Protein AF-A0A4S2H929-F1 (afdb_monomer_lite)

Sequence (188 aa):
MQILTTMAILAFAAACSQAEDNSPPAQADTAEAQAEADYVWTISVDPSGFYLPSTTLSANGWTVDMLVLPREFEFEAWRAGDSDYENIALWIEAYPNDAEPQINAMGQEYYPDSIRVRPDRLIMEDGRFEFYAAESPMGSVLVSGQIQAEHLQGDSMEPQADEPALIGGAEIGGERLRNVSFMHWLGH

Structure (mmCIF, N/CA/C/O backbone):
data_AF-A0A4S2H929-F1
#
_entry.id   AF-A0A4S2H929-F1
#
loop_
_atom_site.group_PDB
_atom_site.id
_atom_site.type_symbol
_atom_site.label_atom_id
_atom_site.label_alt_id
_atom_site.label_comp_id
_atom_site.label_asym_id
_atom_site.label_entity_id
_atom_site.label_seq_id
_atom_site.pdbx_PDB_ins_code
_atom_site.Cartn_x
_atom_site.Cartn_y
_atom_site.Cartn_z
_atom_site.occupancy
_atom_site.B_iso_or_equiv
_atom_site.auth_seq_id
_atom_site.auth_comp_id
_atom_site.auth_asym_id
_atom_site.auth_atom_id
_atom_site.pdbx_PDB_model_num
ATOM 1 N N . MET A 1 1 ? -50.661 -42.315 32.996 1.00 43.12 1 MET A N 1
ATOM 2 C CA . MET A 1 1 ? -50.158 -43.540 32.332 1.00 43.12 1 MET A CA 1
ATOM 3 C C . MET A 1 1 ? -48.742 -43.225 31.868 1.00 43.12 1 MET A C 1
ATOM 5 O O . MET A 1 1 ? -48.613 -42.360 31.020 1.00 43.12 1 MET A O 1
ATOM 9 N N . GLN A 1 2 ? -47.689 -43.567 32.630 1.00 48.00 2 GLN A N 1
ATOM 10 C CA . GLN A 1 2 ? -46.942 -44.851 32.585 1.00 48.00 2 GLN A CA 1
ATOM 11 C C . GLN A 1 2 ? -46.536 -45.188 31.134 1.00 48.00 2 GLN A C 1
ATOM 13 O O . GLN A 1 2 ? -47.409 -45.246 30.281 1.00 4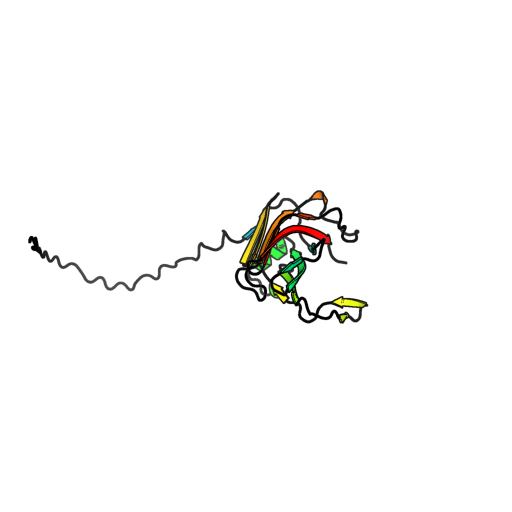8.00 2 GLN A O 1
ATOM 18 N N . ILE A 1 3 ? -45.260 -45.397 30.785 1.00 47.62 3 ILE A N 1
ATOM 19 C CA . ILE A 1 3 ? -44.336 -46.400 31.347 1.00 47.62 3 ILE A CA 1
ATOM 20 C C . ILE A 1 3 ? -42.859 -45.942 31.210 1.00 47.62 3 ILE A C 1
ATOM 22 O O . ILE A 1 3 ? -42.444 -45.482 30.150 1.00 47.62 3 ILE A O 1
ATOM 26 N N . LEU A 1 4 ? -42.080 -46.109 32.292 1.00 51.06 4 LEU A N 1
ATOM 27 C CA . LEU A 1 4 ? -40.608 -46.126 32.320 1.00 51.06 4 LEU A CA 1
ATOM 28 C C . LEU A 1 4 ? -40.074 -47.385 31.616 1.00 51.06 4 LEU A C 1
ATOM 30 O O . LEU A 1 4 ? -40.610 -48.470 31.833 1.00 51.06 4 LEU A O 1
ATOM 34 N N . THR A 1 5 ? -38.934 -47.313 30.927 1.00 60.72 5 THR A N 1
ATOM 35 C CA . THR A 1 5 ? -38.079 -48.502 30.744 1.00 60.72 5 THR A CA 1
ATOM 36 C C . THR A 1 5 ? -36.605 -48.125 30.854 1.00 60.72 5 THR A C 1
ATOM 38 O O . THR A 1 5 ? -36.003 -47.567 29.944 1.00 60.72 5 THR A O 1
ATOM 41 N N . THR A 1 6 ? -36.057 -48.431 32.027 1.00 52.78 6 THR A N 1
ATOM 42 C CA . THR A 1 6 ? -34.634 -48.490 32.364 1.00 52.78 6 THR A CA 1
ATOM 43 C C . THR A 1 6 ? -34.109 -49.875 31.982 1.00 52.78 6 THR A C 1
ATOM 45 O O . THR A 1 6 ? -34.740 -50.866 32.346 1.00 52.78 6 THR A O 1
ATOM 48 N N . MET A 1 7 ? -32.945 -49.977 31.335 1.00 62.28 7 MET A N 1
ATOM 49 C CA . MET A 1 7 ? -32.182 -51.230 31.310 1.00 62.28 7 MET A CA 1
ATOM 50 C C . MET A 1 7 ? -30.675 -50.938 31.344 1.00 62.28 7 MET A C 1
ATOM 52 O O . MET A 1 7 ? -30.082 -50.481 30.374 1.00 62.28 7 MET A O 1
ATOM 56 N N . ALA A 1 8 ? -30.093 -51.170 32.522 1.00 55.53 8 ALA A N 1
ATOM 57 C CA . ALA A 1 8 ? -28.676 -51.459 32.743 1.00 55.53 8 ALA A CA 1
ATOM 58 C C . ALA A 1 8 ? -28.431 -52.953 32.373 1.00 55.53 8 ALA A C 1
ATOM 60 O O . ALA A 1 8 ? -29.401 -53.670 32.147 1.00 55.53 8 ALA A O 1
ATOM 61 N N . ILE A 1 9 ? -27.253 -53.575 32.267 1.00 54.12 9 ILE A N 1
ATOM 62 C CA . ILE A 1 9 ? -25.955 -53.552 32.965 1.00 54.12 9 ILE A CA 1
ATOM 63 C C . ILE A 1 9 ? -25.000 -54.403 32.071 1.00 54.12 9 ILE A C 1
ATOM 65 O O . ILE A 1 9 ? -25.495 -55.299 31.392 1.00 54.12 9 ILE A O 1
ATOM 69 N N . LEU A 1 10 ? -23.674 -54.192 32.098 1.00 55.25 10 LEU A N 1
ATOM 70 C CA . LEU A 1 10 ? -22.621 -55.188 32.447 1.00 55.25 10 LEU A CA 1
ATOM 71 C C . LEU A 1 10 ? -21.239 -54.820 31.890 1.00 55.25 10 LEU A C 1
ATOM 73 O O . LEU A 1 10 ? -21.001 -54.780 30.688 1.00 55.25 10 LEU A O 1
ATOM 77 N N . ALA A 1 11 ? -20.324 -54.621 32.837 1.00 51.03 11 ALA A N 1
ATOM 78 C CA . ALA A 1 11 ? -18.889 -54.521 32.658 1.00 51.03 11 ALA A CA 1
ATOM 79 C C . ALA A 1 11 ? -18.257 -55.902 32.425 1.00 51.03 11 ALA A C 1
ATOM 81 O O . ALA A 1 11 ? -18.652 -56.882 33.058 1.00 51.03 11 ALA A O 1
ATOM 82 N N . PHE A 1 12 ? -17.201 -55.941 31.612 1.00 54.12 12 PHE A N 1
ATOM 83 C CA . PHE A 1 12 ? -16.158 -56.960 31.701 1.00 54.12 12 PHE A CA 1
ATOM 84 C C . PHE A 1 12 ? -14.803 -56.264 31.813 1.00 54.12 12 PHE A C 1
ATOM 86 O O . PHE A 1 12 ? -14.370 -55.558 30.905 1.00 54.12 12 PHE A O 1
ATOM 93 N N . ALA A 1 13 ? -14.163 -56.458 32.964 1.00 50.34 13 ALA A N 1
ATOM 94 C CA . ALA A 1 13 ? -12.763 -56.156 33.189 1.00 50.34 13 ALA A CA 1
ATOM 95 C C . ALA A 1 13 ? -11.915 -57.301 32.621 1.00 50.34 13 ALA A C 1
ATOM 97 O O . ALA A 1 13 ? -12.117 -58.459 32.986 1.00 50.34 13 ALA A O 1
ATOM 98 N N . ALA A 1 14 ? -10.949 -56.972 31.768 1.00 61.12 14 ALA A N 1
ATOM 99 C CA . ALA A 1 14 ? -9.830 -57.844 31.444 1.00 61.12 14 ALA A CA 1
ATOM 100 C C . ALA A 1 14 ? -8.548 -57.019 31.577 1.00 61.12 14 ALA A C 1
ATOM 102 O O . ALA A 1 14 ? -8.256 -56.145 30.765 1.00 61.12 14 ALA A O 1
ATOM 103 N N . ALA A 1 15 ? -7.834 -57.274 32.671 1.00 45.69 15 ALA A N 1
ATOM 104 C CA . ALA A 1 15 ? -6.511 -56.750 32.940 1.00 45.69 15 ALA A CA 1
ATOM 105 C C . ALA A 1 15 ? -5.476 -57.545 32.133 1.00 45.69 15 ALA A C 1
ATOM 107 O O . ALA A 1 15 ? -5.348 -58.755 32.315 1.00 45.69 15 ALA A O 1
ATOM 108 N N . CYS A 1 16 ? -4.698 -56.852 31.306 1.00 53.12 16 CYS A N 1
ATOM 109 C CA . CYS A 1 16 ? -3.387 -57.312 30.870 1.00 53.12 16 CYS A CA 1
ATOM 110 C C . CYS A 1 16 ? -2.378 -56.209 31.189 1.00 53.12 16 CYS A C 1
ATOM 112 O O . CYS A 1 16 ? -2.355 -55.166 30.544 1.00 53.12 16 CYS A O 1
ATOM 114 N N . SER A 1 17 ? -1.567 -56.455 32.218 1.00 48.25 17 SER A N 1
ATOM 115 C CA . SER A 1 17 ? -0.342 -55.711 32.491 1.00 48.25 17 SER A CA 1
ATOM 116 C C . SER A 1 17 ? 0.616 -55.841 31.312 1.00 48.25 17 SER A C 1
ATOM 118 O O . SER A 1 17 ? 0.945 -56.965 30.924 1.00 48.25 17 SER A O 1
ATOM 120 N N . GLN A 1 18 ? 1.136 -54.725 30.803 1.00 50.28 18 GLN A N 1
ATOM 121 C CA . GLN A 1 18 ? 2.390 -54.746 30.060 1.00 50.28 18 GLN A CA 1
ATOM 122 C C . GLN A 1 18 ? 3.129 -53.406 30.176 1.00 50.28 18 GLN A C 1
ATOM 124 O O . GLN A 1 18 ? 2.615 -52.377 29.762 1.00 50.28 18 GLN A O 1
ATOM 129 N N . ALA A 1 19 ? 4.309 -53.509 30.795 1.00 46.16 19 ALA A N 1
ATOM 130 C CA . ALA A 1 19 ? 5.499 -52.660 30.741 1.00 46.16 19 ALA A CA 1
ATOM 131 C C . ALA A 1 19 ? 5.336 -51.127 30.764 1.00 46.16 19 ALA A C 1
ATOM 133 O O . ALA A 1 19 ? 4.943 -50.493 29.791 1.00 46.16 19 ALA A O 1
ATOM 134 N N . GLU A 1 20 ? 5.790 -50.543 31.874 1.00 47.62 20 GLU A N 1
ATOM 135 C CA . GLU A 1 20 ? 6.251 -49.160 31.959 1.00 47.62 20 GLU A CA 1
ATOM 136 C C . GLU A 1 20 ? 7.447 -48.961 31.014 1.00 47.62 20 GLU A C 1
ATOM 138 O O . GLU A 1 20 ? 8.558 -49.404 31.306 1.00 47.62 20 GLU A O 1
ATOM 143 N N . ASP A 1 21 ? 7.221 -48.285 29.890 1.00 41.91 21 ASP A N 1
ATOM 144 C CA . ASP A 1 21 ? 8.280 -47.664 29.099 1.00 41.91 21 ASP A CA 1
ATOM 145 C C . ASP A 1 21 ? 8.262 -46.162 29.412 1.00 41.91 21 ASP A C 1
ATOM 147 O O . ASP A 1 21 ? 7.516 -45.376 28.828 1.00 41.91 21 ASP A O 1
ATOM 151 N N . ASN A 1 22 ? 9.024 -45.776 30.439 1.00 51.97 22 ASN A N 1
ATOM 152 C CA . ASN A 1 22 ? 9.314 -44.380 30.771 1.00 51.97 22 ASN A CA 1
ATOM 153 C C . ASN A 1 22 ? 10.349 -43.844 29.772 1.00 51.97 22 ASN A C 1
ATOM 155 O O . ASN A 1 22 ? 11.506 -43.592 30.111 1.00 51.97 22 ASN A O 1
ATOM 159 N N . SER A 1 23 ? 9.919 -43.677 28.527 1.00 51.41 23 SER A N 1
ATOM 160 C CA . SER A 1 23 ? 10.601 -42.821 27.568 1.00 51.41 23 SER A CA 1
ATOM 161 C C . SER A 1 23 ? 9.982 -41.420 27.680 1.00 51.41 23 SER A C 1
ATOM 163 O O . SER A 1 23 ? 8.754 -41.305 27.623 1.00 51.41 23 SER A O 1
ATOM 165 N N . PRO A 1 24 ? 10.773 -40.346 27.890 1.00 54.50 24 PRO A N 1
ATOM 166 C CA . PRO A 1 24 ? 10.235 -38.990 27.856 1.00 54.50 24 PRO A CA 1
ATOM 167 C C . PRO A 1 24 ? 9.516 -38.780 26.520 1.00 54.50 24 PRO A C 1
ATOM 169 O O . PRO A 1 24 ? 9.991 -39.312 25.510 1.00 54.50 24 PRO A O 1
ATOM 172 N N . PRO A 1 25 ? 8.385 -38.048 26.481 1.00 51.78 25 PRO A N 1
ATOM 173 C CA . PRO A 1 25 ? 7.733 -37.764 25.217 1.00 51.78 25 PRO A CA 1
ATOM 174 C C . PRO A 1 25 ? 8.771 -37.092 24.326 1.00 51.78 25 PRO A C 1
ATOM 176 O O . PRO A 1 25 ? 9.289 -36.026 24.661 1.00 51.78 25 PRO A O 1
ATOM 179 N N . ALA A 1 26 ? 9.115 -37.760 23.224 1.00 51.09 26 ALA A N 1
ATOM 180 C CA . ALA A 1 26 ? 9.825 -37.123 22.140 1.00 51.09 26 ALA A CA 1
ATOM 181 C C . ALA A 1 26 ? 9.011 -35.874 21.806 1.00 51.09 26 ALA A C 1
ATOM 183 O O . ALA A 1 26 ? 7.839 -35.982 21.437 1.00 51.09 26 ALA A O 1
ATOM 184 N N . GLN A 1 27 ? 9.610 -34.703 22.032 1.00 49.50 27 GLN A N 1
ATOM 185 C CA . GLN A 1 27 ? 9.148 -33.463 21.439 1.00 49.50 27 GLN A CA 1
ATOM 186 C C . GLN A 1 27 ? 8.976 -33.780 19.961 1.00 49.50 27 GLN A C 1
ATOM 188 O O . GLN A 1 27 ? 9.950 -34.019 19.249 1.00 49.50 27 GLN A O 1
ATOM 193 N N . ALA A 1 28 ? 7.722 -33.890 19.530 1.00 47.44 28 ALA A N 1
ATOM 194 C CA . ALA A 1 28 ? 7.419 -33.755 18.132 1.00 47.44 28 ALA A CA 1
ATOM 195 C C . ALA A 1 28 ? 7.875 -32.337 17.805 1.00 47.44 28 ALA A C 1
ATOM 197 O O . ALA A 1 28 ? 7.198 -31.372 18.167 1.00 47.44 28 ALA A O 1
ATOM 198 N N . ASP A 1 29 ? 9.061 -32.235 17.202 1.00 48.31 29 ASP A N 1
ATOM 199 C CA . ASP A 1 29 ? 9.399 -31.155 16.292 1.00 48.31 29 ASP A CA 1
ATOM 200 C C . ASP A 1 29 ? 8.261 -31.120 15.281 1.00 48.31 29 ASP A C 1
ATOM 202 O O . ASP A 1 29 ? 8.254 -31.787 14.245 1.00 48.31 29 ASP A O 1
ATOM 206 N N . THR A 1 30 ? 7.228 -30.378 15.655 1.00 45.53 30 THR A N 1
ATOM 207 C CA . THR A 1 30 ? 6.249 -29.872 14.723 1.00 45.53 30 THR A CA 1
ATOM 208 C C . THR A 1 30 ? 7.010 -28.747 14.058 1.00 45.53 30 THR A C 1
ATOM 210 O O . THR A 1 30 ? 6.911 -27.595 14.461 1.00 45.53 30 THR A O 1
ATOM 213 N N . ALA A 1 31 ? 7.891 -29.122 13.127 1.00 46.16 31 ALA A N 1
ATOM 214 C CA . ALA A 1 31 ? 8.414 -28.191 12.158 1.00 46.16 31 ALA A CA 1
ATOM 215 C C . ALA A 1 31 ? 7.186 -27.478 11.594 1.00 46.16 31 ALA A C 1
ATOM 217 O O . ALA A 1 31 ? 6.278 -28.131 11.070 1.00 46.16 31 ALA A O 1
ATOM 218 N N . GLU A 1 32 ? 7.127 -26.170 11.823 1.00 46.41 32 GLU A N 1
ATOM 219 C CA . GLU A 1 32 ? 6.121 -25.247 11.324 1.00 46.41 32 GLU A CA 1
ATOM 220 C C . GLU A 1 32 ? 6.135 -25.291 9.792 1.00 46.41 32 GLU A C 1
ATOM 222 O O . GLU A 1 32 ? 6.680 -24.433 9.112 1.00 46.41 32 GLU A O 1
ATOM 227 N N . ALA A 1 33 ? 5.530 -26.325 9.218 1.00 45.50 33 ALA A N 1
ATOM 228 C CA . ALA A 1 33 ? 5.253 -26.435 7.795 1.00 45.50 33 ALA A CA 1
ATOM 229 C C . ALA A 1 33 ? 3.944 -25.695 7.475 1.00 45.50 33 ALA A C 1
ATOM 231 O O . ALA A 1 33 ? 3.046 -26.246 6.841 1.00 45.50 33 ALA A O 1
ATOM 232 N N . GLN A 1 34 ? 3.811 -24.463 7.975 1.00 46.34 34 GLN A N 1
ATOM 233 C CA . GLN A 1 34 ? 2.605 -23.647 7.819 1.00 46.34 34 GLN A CA 1
ATOM 234 C C . GLN A 1 34 ? 2.891 -22.230 7.298 1.00 46.34 34 GLN A C 1
ATOM 236 O O . GLN A 1 34 ? 2.054 -21.358 7.463 1.00 46.34 34 GLN A O 1
ATOM 241 N N . ALA A 1 35 ? 4.037 -22.009 6.644 1.00 48.59 35 ALA A N 1
ATOM 242 C CA . ALA A 1 35 ? 4.441 -20.687 6.146 1.00 48.59 35 ALA A CA 1
ATOM 243 C C . ALA A 1 35 ? 4.431 -20.535 4.606 1.00 48.59 35 ALA A C 1
ATOM 245 O O . ALA A 1 35 ? 4.552 -19.423 4.101 1.00 48.59 35 ALA A O 1
ATOM 246 N N . GLU A 1 36 ? 4.272 -21.615 3.828 1.00 49.25 36 GLU A N 1
ATOM 247 C CA . GLU A 1 36 ? 4.332 -21.539 2.351 1.00 49.25 36 GLU A CA 1
ATOM 248 C C . GLU A 1 36 ? 3.013 -21.096 1.683 1.00 49.25 36 GLU A C 1
ATOM 250 O O . GLU A 1 36 ? 3.006 -20.794 0.493 1.00 49.25 36 GLU A O 1
ATOM 255 N N . ALA A 1 37 ? 1.894 -21.025 2.416 1.00 57.00 37 ALA A N 1
ATOM 256 C CA . ALA A 1 37 ? 0.584 -20.665 1.850 1.00 57.00 37 ALA A CA 1
ATOM 257 C C . ALA A 1 37 ? 0.230 -19.166 1.955 1.00 57.00 37 ALA A C 1
ATOM 259 O O . ALA A 1 37 ? -0.774 -18.737 1.377 1.00 57.00 37 ALA A O 1
ATOM 260 N N . ASP A 1 38 ? 1.050 -18.375 2.653 1.00 83.31 38 ASP A N 1
ATOM 261 C CA . ASP A 1 38 ? 0.750 -16.969 2.948 1.00 83.31 38 ASP A CA 1
ATOM 262 C C . ASP A 1 38 ? 1.475 -15.989 2.017 1.00 83.31 38 ASP A C 1
ATOM 264 O O . ASP A 1 38 ? 1.051 -14.847 1.873 1.00 83.31 38 ASP A O 1
ATOM 268 N N . TYR A 1 39 ? 2.517 -16.429 1.308 1.00 92.00 39 TYR A N 1
ATOM 269 C CA . TYR A 1 39 ? 3.342 -15.552 0.475 1.00 92.00 39 TYR A CA 1
ATOM 270 C C . TYR A 1 39 ? 3.638 -16.168 -0.891 1.00 92.00 39 TYR A C 1
ATOM 272 O O . TYR A 1 39 ? 4.451 -17.085 -1.004 1.00 92.00 39 TYR A O 1
ATOM 280 N N . VAL A 1 40 ? 3.017 -15.623 -1.938 1.00 94.19 40 VAL A N 1
ATOM 281 C CA . VAL A 1 40 ? 3.183 -16.051 -3.334 1.00 94.19 40 VAL A CA 1
ATOM 282 C C . VAL A 1 40 ? 3.732 -14.895 -4.168 1.00 94.19 40 VAL A C 1
ATOM 284 O O . VAL A 1 40 ? 3.112 -13.835 -4.237 1.00 94.19 40 VAL A O 1
ATOM 287 N N . TRP A 1 41 ? 4.865 -15.126 -4.835 1.00 94.56 41 TRP A N 1
ATOM 288 C CA . TRP A 1 41 ? 5.455 -14.222 -5.825 1.00 94.56 41 TRP A CA 1
ATOM 289 C C . TRP A 1 41 ? 5.788 -15.016 -7.092 1.00 94.56 41 TRP A C 1
ATOM 291 O O . TRP A 1 41 ? 6.814 -15.684 -7.170 1.00 94.56 41 TRP A O 1
ATOM 301 N N . THR A 1 42 ? 4.892 -15.001 -8.077 1.00 95.69 42 THR A N 1
ATOM 302 C CA . THR A 1 42 ? 5.098 -15.655 -9.384 1.00 95.69 42 THR A CA 1
ATOM 303 C C . THR A 1 42 ? 4.647 -14.780 -10.554 1.00 95.69 42 THR A C 1
ATOM 305 O O . THR A 1 42 ? 4.426 -15.287 -11.653 1.00 95.69 42 THR A O 1
ATOM 308 N N . ILE A 1 43 ? 4.438 -13.485 -10.314 1.00 95.94 43 ILE A N 1
ATOM 309 C CA . ILE A 1 43 ? 4.103 -12.507 -11.350 1.00 95.94 43 ILE A CA 1
ATOM 310 C C . ILE A 1 43 ? 5.261 -12.366 -12.349 1.00 95.94 43 ILE A C 1
ATOM 312 O O . ILE A 1 43 ? 6.431 -12.405 -11.974 1.00 95.94 43 ILE A O 1
ATOM 316 N N . SER A 1 44 ? 4.937 -12.226 -13.634 1.00 95.44 44 SER A N 1
ATOM 317 C CA . SER A 1 44 ? 5.922 -12.196 -14.727 1.00 95.44 44 SER A CA 1
ATOM 318 C C . SER A 1 44 ? 6.561 -10.825 -14.982 1.00 95.44 44 SER A C 1
ATOM 320 O O . SER A 1 44 ? 7.550 -10.730 -15.713 1.00 95.44 44 SER A O 1
ATOM 322 N N . VAL A 1 45 ? 6.003 -9.769 -14.392 1.00 93.75 45 VAL A N 1
ATOM 323 C CA . VAL A 1 45 ? 6.466 -8.379 -14.497 1.00 93.75 45 VAL A CA 1
ATOM 324 C C . VAL A 1 45 ? 6.921 -7.867 -13.135 1.00 93.75 45 VAL 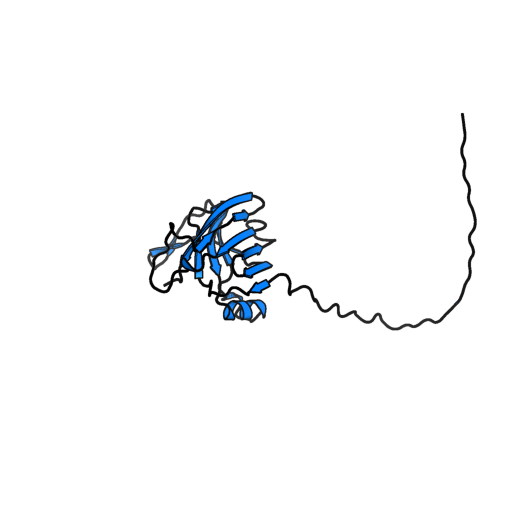A C 1
ATOM 326 O O . VAL A 1 45 ? 6.445 -8.359 -12.120 1.00 93.75 45 VAL A O 1
ATOM 329 N N . ASP A 1 46 ? 7.820 -6.879 -13.109 1.00 94.00 46 ASP A N 1
ATOM 330 C CA . ASP A 1 46 ? 8.231 -6.206 -11.870 1.00 94.00 46 ASP A CA 1
ATOM 331 C C . ASP A 1 46 ? 7.117 -5.244 -11.413 1.00 94.00 46 ASP A C 1
ATOM 333 O O . ASP A 1 46 ? 6.883 -4.245 -12.097 1.00 94.00 46 ASP A O 1
ATOM 337 N N . PRO A 1 47 ? 6.409 -5.524 -10.301 1.00 94.94 47 PRO A N 1
ATOM 338 C CA . PRO A 1 47 ? 5.332 -4.679 -9.813 1.00 94.94 47 PRO A CA 1
ATOM 339 C C . PRO A 1 47 ? 5.828 -3.629 -8.809 1.00 94.94 47 PRO A C 1
ATOM 341 O O . PRO A 1 47 ? 4.995 -3.004 -8.153 1.00 94.94 47 PRO A O 1
ATOM 344 N N . SER A 1 48 ? 7.140 -3.489 -8.598 1.00 94.50 48 SER A N 1
ATOM 345 C CA . SER A 1 48 ? 7.684 -2.620 -7.555 1.00 94.50 48 SER A CA 1
ATOM 346 C C . SER A 1 48 ? 7.377 -1.148 -7.803 1.00 94.50 48 SER A C 1
ATOM 348 O O . SER A 1 48 ? 7.455 -0.670 -8.931 1.00 94.50 48 SER A O 1
ATOM 350 N N . GLY A 1 49 ? 7.065 -0.424 -6.728 1.00 93.62 49 GLY A N 1
ATOM 351 C CA . GLY A 1 49 ? 6.756 1.000 -6.782 1.00 93.62 49 GLY A CA 1
ATOM 352 C C . GLY A 1 49 ? 5.660 1.429 -5.812 1.00 93.62 49 GLY A C 1
ATOM 353 O O . GLY A 1 49 ? 5.239 0.689 -4.916 1.00 93.62 49 GLY A O 1
ATOM 354 N N . PHE A 1 50 ? 5.206 2.662 -6.008 1.00 94.25 50 PHE A N 1
ATOM 355 C CA . PHE A 1 50 ? 4.134 3.308 -5.266 1.00 94.25 50 PHE A CA 1
ATOM 356 C C . PHE A 1 50 ? 2.823 3.196 -6.044 1.00 94.25 50 PHE A C 1
ATOM 358 O O . PHE A 1 50 ? 2.731 3.571 -7.214 1.00 94.25 50 PHE A O 1
ATOM 365 N N . TYR A 1 51 ? 1.794 2.710 -5.366 1.00 96.31 51 TYR A N 1
ATOM 366 C CA . TYR A 1 51 ? 0.433 2.581 -5.858 1.00 96.31 51 TYR A CA 1
ATOM 367 C C . TYR A 1 51 ? -0.434 3.602 -5.128 1.00 96.31 51 TYR A C 1
ATOM 369 O O . TYR A 1 51 ? -0.791 3.415 -3.964 1.00 96.31 51 TYR A O 1
ATOM 377 N N . LEU A 1 52 ? -0.764 4.692 -5.813 1.00 95.25 52 LEU A N 1
ATOM 378 C CA . LEU A 1 52 ? -1.548 5.804 -5.275 1.00 95.25 52 LEU A CA 1
ATOM 379 C C . LEU A 1 52 ? -3.025 5.601 -5.626 1.00 95.25 52 LEU A C 1
ATOM 381 O O . LEU A 1 52 ? -3.317 5.412 -6.809 1.00 95.25 52 LEU A O 1
ATOM 385 N N . PRO A 1 53 ? -3.974 5.642 -4.674 1.00 96.31 53 PRO A N 1
ATOM 386 C CA . PRO A 1 53 ? -5.392 5.523 -4.993 1.00 96.31 53 PRO A CA 1
ATOM 387 C C . PRO A 1 53 ? -5.818 6.550 -6.053 1.00 96.31 53 PRO A C 1
ATOM 389 O O . PRO A 1 53 ? -5.597 7.748 -5.893 1.00 96.31 53 PRO A O 1
ATOM 392 N N . SER A 1 54 ? -6.472 6.104 -7.130 1.00 94.62 54 SER A N 1
ATOM 393 C CA . SER A 1 54 ? -6.981 7.001 -8.186 1.00 94.62 54 SER A CA 1
ATOM 394 C C . SER A 1 54 ? -8.117 7.905 -7.688 1.00 94.62 54 SER A C 1
ATOM 396 O O . SER A 1 54 ? -8.437 8.927 -8.291 1.00 94.62 54 SER A O 1
ATOM 398 N N . THR A 1 55 ? -8.742 7.525 -6.574 1.00 93.62 55 THR A N 1
ATOM 399 C CA . THR A 1 55 ? -9.726 8.305 -5.822 1.00 93.62 55 THR A CA 1
ATOM 400 C C . THR A 1 55 ? -9.477 8.106 -4.335 1.00 93.62 55 THR A C 1
ATOM 402 O O . THR A 1 55 ? -8.986 7.047 -3.947 1.00 93.62 55 THR A O 1
ATOM 405 N N . THR A 1 56 ? -9.905 9.051 -3.496 1.00 95.25 56 THR A N 1
ATOM 406 C CA . THR A 1 56 ? -9.845 8.914 -2.034 1.00 95.25 56 THR A CA 1
ATOM 407 C C . THR A 1 56 ? -10.403 7.566 -1.570 1.00 95.25 56 THR A C 1
ATOM 409 O O . THR A 1 56 ? -11.564 7.239 -1.830 1.00 95.25 56 THR A O 1
ATOM 412 N N . LEU A 1 57 ? -9.564 6.791 -0.881 1.00 96.75 57 LEU A N 1
ATOM 413 C CA . LEU A 1 57 ? -9.890 5.471 -0.356 1.00 96.75 57 LEU A CA 1
ATOM 414 C C . LEU A 1 57 ? -9.949 5.540 1.172 1.00 96.75 57 LEU A C 1
ATOM 416 O O . LEU A 1 57 ? -8.942 5.336 1.846 1.00 96.75 57 LEU A O 1
ATOM 420 N N . SER A 1 58 ? -11.133 5.839 1.707 1.00 97.50 58 SER A N 1
ATOM 421 C CA . SER A 1 58 ? -11.346 5.992 3.150 1.00 97.50 58 SER A CA 1
ATOM 422 C C . SER A 1 58 ? -12.346 4.977 3.690 1.00 97.50 58 SER A C 1
ATOM 424 O O . SER A 1 58 ? -13.385 4.742 3.078 1.00 97.50 58 SER A O 1
ATOM 426 N N . ALA A 1 59 ? -12.050 4.412 4.857 1.00 97.06 59 ALA A N 1
ATOM 427 C CA . ALA A 1 59 ? -12.924 3.507 5.596 1.00 97.06 59 ALA A CA 1
ATOM 428 C C . ALA A 1 59 ? -12.484 3.415 7.060 1.00 97.06 59 ALA A C 1
ATOM 430 O O . ALA A 1 59 ? -11.309 3.590 7.381 1.00 97.06 59 ALA A O 1
ATOM 431 N N . ASN A 1 60 ? -13.431 3.138 7.958 1.00 95.69 60 ASN A N 1
ATOM 432 C CA . ASN A 1 60 ? -13.159 2.942 9.389 1.00 95.69 60 ASN A CA 1
ATOM 433 C C . ASN A 1 60 ? -12.325 4.071 10.055 1.00 95.69 60 ASN A C 1
ATOM 435 O O . ASN A 1 60 ? -11.509 3.818 10.936 1.00 95.69 60 ASN A O 1
ATOM 439 N N . GLY A 1 61 ? -12.506 5.324 9.621 1.00 96.88 61 GLY A N 1
ATOM 440 C CA . GLY A 1 61 ? -11.781 6.484 10.163 1.00 96.88 61 GLY A CA 1
ATOM 441 C C . GLY A 1 61 ? -10.374 6.710 9.596 1.00 96.88 61 GLY A C 1
ATOM 442 O O . GLY A 1 61 ? -9.709 7.646 10.029 1.00 96.88 61 GLY A O 1
ATOM 443 N N . TRP A 1 62 ? -9.951 5.909 8.618 1.00 98.25 62 TRP A N 1
ATOM 444 C CA . TRP A 1 62 ? -8.645 6.000 7.969 1.00 98.25 62 TRP A CA 1
ATOM 445 C C . TRP A 1 62 ? -8.778 6.282 6.478 1.00 98.25 62 TRP A C 1
ATOM 447 O O . TRP A 1 62 ? -9.724 5.817 5.840 1.00 98.25 62 TRP A O 1
ATOM 457 N N . THR A 1 63 ? -7.800 6.988 5.921 1.00 98.19 63 THR A N 1
ATOM 458 C CA . THR A 1 63 ? -7.616 7.196 4.484 1.00 98.19 63 THR A CA 1
ATOM 459 C C . THR A 1 63 ? -6.304 6.557 4.059 1.00 98.19 63 THR A C 1
ATOM 461 O O . THR A 1 63 ? -5.264 6.822 4.656 1.00 98.19 63 THR A O 1
ATOM 464 N N . VAL A 1 64 ? -6.358 5.692 3.046 1.00 98.06 64 VAL A N 1
ATOM 465 C CA . VAL A 1 64 ? -5.165 5.105 2.429 1.00 98.06 64 VAL A CA 1
ATOM 466 C C . VAL A 1 64 ? -4.477 6.171 1.590 1.00 98.06 64 VAL A C 1
ATOM 468 O O . VAL A 1 64 ? -5.104 6.765 0.714 1.00 98.06 64 VAL A O 1
ATOM 471 N N . ASP A 1 65 ? -3.192 6.371 1.854 1.00 96.88 65 ASP A N 1
ATOM 472 C CA . ASP A 1 65 ? -2.326 7.266 1.094 1.00 96.88 65 ASP A CA 1
ATOM 473 C C . ASP A 1 65 ? -1.689 6.522 -0.083 1.00 96.88 65 ASP A C 1
ATOM 475 O O . ASP A 1 65 ? -1.799 6.931 -1.236 1.00 96.88 65 ASP A O 1
ATOM 479 N N . MET A 1 66 ? -1.090 5.360 0.193 1.00 96.50 66 MET A N 1
ATOM 480 C CA . MET A 1 66 ? -0.436 4.545 -0.828 1.00 96.50 66 MET A CA 1
ATOM 481 C C . MET A 1 66 ? -0.310 3.076 -0.423 1.00 96.50 66 MET A C 1
ATOM 483 O O . MET A 1 66 ? -0.234 2.734 0.755 1.00 96.50 66 MET A O 1
ATOM 487 N N . LEU A 1 67 ? -0.235 2.201 -1.420 1.00 97.81 67 LEU A N 1
ATOM 488 C CA . LEU A 1 67 ? 0.319 0.855 -1.304 1.00 97.81 67 LEU A CA 1
ATOM 489 C C . LEU A 1 67 ? 1.740 0.889 -1.875 1.00 97.81 67 LEU A C 1
ATOM 491 O O . LEU A 1 67 ? 1.957 1.422 -2.957 1.00 97.81 67 LEU A O 1
ATOM 495 N N . VAL A 1 68 ? 2.706 0.313 -1.173 1.00 96.69 68 VAL A N 1
ATOM 496 C CA . VAL A 1 68 ? 4.099 0.247 -1.618 1.00 96.69 68 VAL A CA 1
ATOM 497 C C . VAL A 1 68 ? 4.485 -1.212 -1.784 1.00 96.69 68 VAL A C 1
ATOM 499 O O . VAL A 1 68 ? 4.318 -2.005 -0.851 1.00 96.69 68 VAL A O 1
ATOM 502 N N . LEU A 1 69 ? 4.961 -1.562 -2.980 1.00 96.31 69 LEU A N 1
ATOM 503 C CA . LEU A 1 69 ? 5.438 -2.903 -3.302 1.00 96.31 69 LEU A CA 1
ATOM 504 C C . LEU A 1 69 ? 6.954 -2.887 -3.539 1.00 96.31 69 LEU A C 1
ATOM 506 O O . LEU A 1 69 ? 7.449 -2.018 -4.263 1.00 96.31 69 LEU A O 1
ATOM 510 N N . PRO A 1 70 ? 7.689 -3.854 -2.966 1.00 94.56 70 PRO A N 1
ATOM 511 C CA . PRO A 1 70 ? 9.134 -3.942 -3.103 1.00 94.56 70 PRO A CA 1
ATOM 512 C C . PRO A 1 70 ? 9.498 -4.604 -4.437 1.00 94.56 70 PRO A C 1
ATOM 514 O O . PRO A 1 70 ? 8.639 -5.155 -5.125 1.00 94.56 70 PRO A O 1
ATOM 517 N N . ARG A 1 71 ? 10.783 -4.620 -4.792 1.00 93.62 71 ARG A N 1
ATOM 518 C CA . ARG A 1 71 ? 11.299 -5.528 -5.831 1.00 93.62 71 ARG A CA 1
ATOM 519 C C . ARG A 1 71 ? 11.336 -6.965 -5.319 1.00 93.62 71 ARG A C 1
ATOM 521 O O . ARG A 1 71 ? 11.420 -7.199 -4.118 1.00 93.62 71 ARG A O 1
ATOM 528 N N . GLU A 1 72 ? 11.368 -7.938 -6.228 1.00 93.19 72 GLU A N 1
ATOM 529 C CA . GLU A 1 72 ? 11.395 -9.368 -5.868 1.00 93.19 72 GLU A CA 1
ATOM 530 C C . GLU A 1 72 ? 12.547 -9.718 -4.906 1.00 93.19 72 GLU A C 1
ATOM 532 O O . GLU A 1 72 ? 12.337 -10.381 -3.895 1.00 93.19 72 GLU A O 1
ATOM 537 N N . PHE A 1 73 ? 13.764 -9.220 -5.155 1.00 91.00 73 PHE A N 1
ATOM 538 C CA . PHE A 1 73 ? 14.901 -9.513 -4.271 1.00 91.00 73 PHE A CA 1
ATOM 539 C C . PHE A 1 73 ? 14.748 -8.895 -2.870 1.00 91.00 73 PHE A C 1
ATOM 541 O O . PHE A 1 73 ? 15.252 -9.449 -1.896 1.00 91.00 73 PHE A O 1
ATOM 548 N N . GLU A 1 74 ? 14.062 -7.755 -2.761 1.00 92.12 74 GLU A N 1
ATOM 549 C CA . GLU A 1 74 ? 13.751 -7.117 -1.482 1.00 92.12 74 GLU A CA 1
ATOM 550 C C . GLU A 1 74 ? 12.640 -7.894 -0.772 1.00 92.12 74 GLU A C 1
ATOM 552 O O . GLU A 1 74 ? 12.729 -8.148 0.424 1.00 92.12 74 GLU A O 1
ATOM 557 N N . PHE A 1 75 ? 11.622 -8.355 -1.499 1.00 91.69 75 PHE A N 1
ATOM 558 C CA . PHE A 1 75 ? 10.606 -9.244 -0.947 1.00 91.69 75 PHE A CA 1
ATOM 559 C C . PHE A 1 75 ? 11.219 -10.517 -0.356 1.00 91.69 75 PHE A C 1
ATOM 561 O O . PHE A 1 75 ? 10.893 -10.888 0.770 1.00 91.69 75 PHE A O 1
ATOM 568 N N . GLU A 1 76 ? 12.145 -11.160 -1.068 1.00 90.19 76 GLU A N 1
ATOM 569 C CA . GLU A 1 76 ? 12.832 -12.351 -0.564 1.00 90.19 76 GLU A CA 1
ATOM 570 C C . GLU A 1 76 ? 13.671 -12.060 0.686 1.00 90.19 76 GLU A C 1
ATOM 572 O O . GLU A 1 76 ? 13.641 -12.840 1.640 1.00 90.19 76 GLU A O 1
ATOM 577 N N . ALA A 1 77 ? 14.357 -10.914 0.734 1.00 88.31 77 ALA A N 1
ATOM 578 C CA . ALA A 1 77 ? 15.082 -10.482 1.929 1.00 88.31 77 ALA A CA 1
ATOM 579 C C . ALA A 1 77 ? 14.138 -10.224 3.119 1.00 88.31 77 ALA A C 1
ATOM 581 O O . ALA A 1 77 ? 14.428 -10.636 4.245 1.00 88.31 77 ALA A O 1
ATOM 582 N N . TRP A 1 78 ? 12.980 -9.605 2.870 1.00 87.25 78 TRP A N 1
ATOM 583 C CA . TRP A 1 78 ? 11.943 -9.385 3.879 1.00 87.25 78 TRP A CA 1
ATOM 584 C C . TRP A 1 78 ? 11.395 -10.709 4.420 1.00 87.25 78 TRP A C 1
ATOM 586 O O . TRP A 1 78 ? 11.341 -10.896 5.635 1.00 87.25 78 TRP A O 1
ATOM 596 N N . ARG A 1 79 ? 11.065 -11.665 3.540 1.00 86.00 79 ARG A N 1
ATOM 597 C CA . ARG A 1 79 ? 10.588 -12.999 3.942 1.00 86.00 79 ARG A CA 1
ATOM 598 C C . ARG A 1 79 ? 11.621 -13.792 4.731 1.00 86.00 79 ARG A C 1
ATOM 600 O O . ARG A 1 79 ? 11.254 -14.550 5.623 1.00 86.00 79 ARG A O 1
ATOM 607 N N . ALA A 1 80 ? 12.902 -13.633 4.405 1.00 86.25 80 ALA A N 1
ATOM 608 C CA . ALA A 1 80 ? 13.990 -14.294 5.117 1.00 86.25 80 ALA A CA 1
ATOM 609 C C . ALA A 1 80 ? 14.201 -13.745 6.541 1.00 86.25 80 ALA A C 1
ATOM 611 O O . ALA A 1 80 ? 14.983 -14.323 7.299 1.00 86.25 80 ALA A O 1
ATOM 612 N N . GLY A 1 81 ? 13.520 -12.652 6.912 1.00 81.69 81 GLY A N 1
ATOM 613 C CA . GLY A 1 81 ? 13.676 -12.006 8.212 1.00 81.69 81 GLY A CA 1
ATOM 614 C C . GLY A 1 81 ? 15.054 -11.371 8.392 1.00 81.69 81 GLY A C 1
ATOM 615 O O . GLY A 1 81 ? 15.568 -11.349 9.511 1.00 81.69 81 GLY A O 1
ATOM 616 N N . ASP A 1 82 ? 15.679 -10.900 7.304 1.00 74.50 82 ASP A N 1
ATOM 617 C CA . ASP A 1 82 ? 16.961 -10.196 7.381 1.00 74.50 82 ASP A CA 1
ATOM 618 C C . ASP A 1 82 ? 16.822 -8.936 8.249 1.00 74.50 82 ASP A C 1
ATOM 620 O O . ASP A 1 82 ? 15.792 -8.272 8.243 1.00 74.50 82 ASP A O 1
ATOM 624 N N . SER A 1 83 ? 17.866 -8.581 8.991 1.00 62.22 83 SER A N 1
ATOM 625 C CA . SER A 1 83 ? 17.928 -7.413 9.877 1.00 62.22 83 SER A CA 1
ATOM 626 C C . SER A 1 83 ? 17.592 -6.071 9.209 1.00 62.22 83 SER A C 1
ATOM 628 O O . SER A 1 83 ? 17.184 -5.144 9.905 1.00 62.22 83 SER A O 1
ATOM 630 N N . ASP A 1 84 ? 17.687 -5.978 7.880 1.00 71.81 84 ASP A N 1
ATOM 631 C CA . ASP A 1 84 ? 17.294 -4.797 7.103 1.00 71.81 84 ASP A CA 1
ATOM 632 C C . ASP A 1 84 ? 15.796 -4.760 6.727 1.00 71.81 84 ASP A C 1
ATOM 634 O O . ASP A 1 84 ? 15.356 -3.824 6.056 1.00 71.81 84 ASP A O 1
ATOM 638 N N . TYR A 1 85 ? 14.978 -5.725 7.171 1.00 72.88 85 TYR A N 1
ATOM 639 C CA . TYR A 1 85 ? 13.560 -5.839 6.795 1.00 72.88 85 TYR A CA 1
ATOM 640 C C . TYR A 1 85 ? 12.720 -4.590 7.109 1.00 72.88 85 TYR A C 1
ATOM 642 O O . TYR A 1 85 ? 11.747 -4.305 6.405 1.00 72.88 85 TYR A O 1
ATOM 650 N N . GLU A 1 86 ? 13.095 -3.815 8.135 1.00 72.88 86 GLU A N 1
ATOM 651 C CA . GLU A 1 86 ? 12.421 -2.558 8.485 1.00 72.88 86 GLU A CA 1
ATOM 652 C C . GLU A 1 86 ? 12.518 -1.519 7.359 1.00 72.88 86 GLU A C 1
ATOM 654 O O . GLU A 1 86 ? 11.595 -0.721 7.183 1.00 72.88 86 GLU A O 1
ATOM 659 N N . ASN A 1 87 ? 13.575 -1.588 6.544 1.00 79.12 87 ASN A N 1
ATOM 660 C CA . ASN A 1 87 ? 13.829 -0.689 5.421 1.00 79.12 87 ASN A CA 1
ATOM 661 C C . ASN A 1 87 ? 13.199 -1.167 4.102 1.00 79.12 87 ASN A C 1
ATOM 663 O O . ASN A 1 87 ? 13.298 -0.465 3.097 1.00 79.12 87 ASN A O 1
ATOM 667 N N . ILE A 1 88 ? 12.543 -2.334 4.082 1.00 87.44 88 ILE A N 1
ATOM 668 C CA . ILE A 1 88 ? 11.977 -2.908 2.856 1.00 87.44 88 ILE A CA 1
ATOM 669 C C . ILE A 1 88 ? 10.557 -2.395 2.621 1.00 87.44 88 ILE A C 1
ATOM 671 O O . ILE A 1 88 ? 9.671 -2.560 3.472 1.00 87.44 88 ILE A O 1
ATOM 675 N N . ALA A 1 89 ? 10.374 -1.806 1.437 1.00 90.00 89 ALA A N 1
ATOM 676 C CA . ALA A 1 89 ? 9.199 -1.098 0.940 1.00 90.00 89 ALA A CA 1
ATOM 677 C C . ALA A 1 89 ? 7.988 -2.009 0.656 1.00 90.00 89 ALA A C 1
ATOM 679 O O . ALA A 1 89 ? 7.592 -2.186 -0.487 1.00 90.00 89 ALA A O 1
ATOM 680 N N . LEU A 1 90 ? 7.405 -2.600 1.703 1.00 94.69 90 LEU A N 1
ATOM 681 C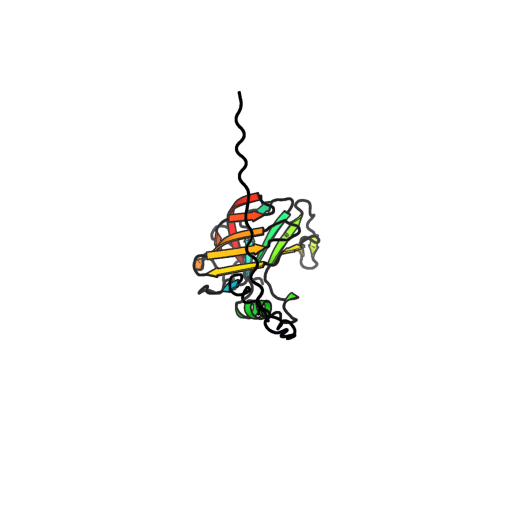 CA . LEU A 1 90 ? 6.218 -3.459 1.620 1.00 94.69 90 LEU A CA 1
ATOM 682 C C . LEU A 1 90 ? 5.196 -3.102 2.704 1.00 94.69 90 LEU A C 1
ATOM 684 O O . LEU A 1 90 ? 5.283 -3.611 3.828 1.00 94.69 90 LEU A O 1
ATOM 688 N N . TRP A 1 91 ? 4.245 -2.227 2.380 1.00 96.88 91 TRP A N 1
ATOM 689 C CA . TRP A 1 91 ? 3.167 -1.817 3.287 1.00 96.88 91 TRP A CA 1
ATOM 690 C C . TRP A 1 91 ? 2.050 -1.053 2.567 1.00 96.88 91 TRP A C 1
ATOM 692 O O . TRP A 1 91 ? 2.220 -0.568 1.453 1.00 96.88 91 TRP A O 1
ATOM 702 N N . ILE A 1 92 ? 0.923 -0.886 3.254 1.00 98.06 92 ILE A N 1
ATOM 703 C CA . ILE A 1 92 ? -0.039 0.191 3.008 1.00 98.06 92 ILE A CA 1
ATOM 704 C C . ILE A 1 92 ? 0.262 1.325 3.986 1.00 98.06 92 ILE A C 1
ATOM 706 O O . ILE A 1 92 ? 0.402 1.082 5.184 1.00 98.06 92 ILE A O 1
ATOM 710 N N . GLU A 1 93 ? 0.374 2.549 3.485 1.00 97.56 93 GLU A N 1
ATOM 711 C CA . GLU A 1 93 ? 0.459 3.764 4.291 1.00 97.56 93 GLU A CA 1
ATOM 712 C C . GLU A 1 93 ? -0.918 4.429 4.343 1.00 97.56 93 GLU A C 1
ATOM 714 O O . GLU A 1 93 ? -1.619 4.520 3.331 1.00 97.56 93 GLU A O 1
ATOM 719 N N . ALA A 1 94 ? -1.336 4.846 5.533 1.00 98.19 94 ALA A N 1
ATOM 720 C CA . ALA A 1 94 ? -2.648 5.439 5.762 1.00 98.19 94 ALA A CA 1
ATOM 721 C C . ALA A 1 94 ? -2.595 6.461 6.896 1.00 98.19 94 ALA A C 1
ATOM 723 O O . ALA A 1 94 ? -1.771 6.337 7.798 1.00 98.19 94 ALA A O 1
ATOM 724 N N . TYR A 1 95 ? -3.506 7.428 6.894 1.00 98.25 95 TYR A N 1
ATOM 725 C CA . TYR A 1 95 ? -3.619 8.459 7.927 1.00 98.25 95 TYR A CA 1
ATOM 726 C C . TYR A 1 95 ? -5.062 8.587 8.446 1.00 98.25 95 TYR A C 1
ATOM 728 O O . TYR A 1 95 ? -6.004 8.206 7.740 1.00 98.25 95 TYR A O 1
ATOM 736 N N . PRO A 1 96 ? -5.272 9.083 9.682 1.00 98.00 96 PRO A N 1
ATOM 737 C CA . PRO A 1 96 ? -6.612 9.359 10.201 1.00 98.00 96 PRO A CA 1
ATOM 738 C C . PRO A 1 96 ? -7.365 10.359 9.317 1.00 98.00 96 PRO A C 1
ATOM 740 O O . PRO A 1 96 ? -6.782 11.324 8.836 1.00 98.00 96 PRO A O 1
ATOM 743 N N . ASN A 1 97 ? -8.671 10.183 9.126 1.00 96.75 97 ASN A N 1
ATOM 744 C CA . ASN A 1 97 ? -9.472 11.062 8.258 1.00 96.75 97 ASN A CA 1
ATOM 745 C C . ASN A 1 97 ? -9.487 12.539 8.688 1.00 96.75 97 ASN A C 1
ATOM 747 O O . ASN A 1 97 ? -9.812 13.407 7.882 1.00 96.75 97 ASN A O 1
ATOM 751 N N . ASP A 1 98 ? -9.210 12.812 9.960 1.00 96.31 98 ASP A N 1
ATOM 752 C CA . ASP A 1 98 ? -9.120 14.146 10.549 1.00 96.31 98 ASP A CA 1
ATOM 753 C C . ASP A 1 98 ? -7.675 14.654 10.681 1.00 96.31 98 ASP A C 1
ATOM 755 O O . ASP A 1 98 ? -7.457 15.709 11.277 1.00 96.31 98 ASP A O 1
ATOM 759 N N . ALA A 1 99 ? -6.696 13.938 10.121 1.00 95.19 99 ALA A N 1
ATOM 760 C CA . ALA A 1 99 ? -5.306 14.364 10.126 1.00 95.19 99 ALA A CA 1
ATOM 761 C C . ALA A 1 99 ? -5.120 15.653 9.314 1.00 95.19 99 ALA A C 1
ATOM 763 O O . ALA A 1 99 ? -5.601 15.786 8.186 1.00 95.19 99 ALA A O 1
ATOM 764 N N . GLU A 1 100 ? -4.377 16.601 9.883 1.00 94.75 100 GLU A N 1
ATOM 765 C CA . GLU A 1 100 ? -3.987 17.821 9.182 1.00 94.75 100 GLU A CA 1
ATOM 766 C C . GLU A 1 100 ? -2.658 17.595 8.444 1.00 94.75 100 GLU A C 1
ATOM 768 O O . GLU A 1 100 ? -1.668 17.204 9.077 1.00 94.75 100 GLU A O 1
ATOM 773 N N . PRO A 1 101 ? -2.597 17.852 7.124 1.00 94.69 101 PRO A N 1
ATOM 774 C CA . PRO A 1 101 ? -1.355 17.730 6.384 1.00 94.69 101 PRO A CA 1
ATOM 775 C C . PRO A 1 101 ? -0.332 18.764 6.855 1.00 94.69 101 PRO A C 1
ATOM 777 O O . PRO A 1 101 ? -0.654 19.913 7.173 1.00 94.69 101 PRO A O 1
ATOM 780 N N . GLN A 1 102 ? 0.934 18.371 6.834 1.00 96.00 102 GLN A N 1
ATOM 781 C CA . GLN A 1 102 ? 2.066 19.258 7.047 1.00 96.00 102 GLN A CA 1
ATOM 782 C C . GLN A 1 102 ? 2.908 19.365 5.782 1.00 96.00 102 GLN A C 1
ATOM 784 O O . GLN A 1 102 ? 2.880 18.499 4.916 1.00 96.00 102 GLN A O 1
ATOM 789 N N . ILE A 1 103 ? 3.688 20.440 5.691 1.00 96.31 103 ILE A N 1
ATOM 790 C CA . ILE A 1 103 ? 4.624 20.658 4.590 1.00 96.31 103 ILE A CA 1
ATOM 791 C C . ILE A 1 103 ? 6.040 20.413 5.100 1.00 96.31 103 ILE A C 1
ATOM 793 O O . ILE A 1 103 ? 6.471 21.031 6.078 1.00 96.31 103 ILE A O 1
ATOM 797 N N . ASN A 1 104 ? 6.771 19.508 4.453 1.00 91.25 104 ASN A N 1
ATOM 798 C CA . ASN A 1 104 ? 8.162 19.235 4.794 1.00 91.25 104 ASN A CA 1
ATOM 799 C C . ASN A 1 104 ? 9.108 20.322 4.237 1.00 91.25 104 ASN A C 1
ATOM 801 O O . ASN A 1 104 ? 8.707 21.234 3.512 1.00 91.25 104 ASN A O 1
ATOM 805 N N . ALA A 1 105 ? 10.403 20.227 4.553 1.00 93.31 105 ALA A N 1
ATOM 806 C CA . ALA A 1 105 ? 11.405 21.208 4.114 1.00 93.31 105 ALA A CA 1
ATOM 807 C C . ALA A 1 105 ? 11.562 21.316 2.581 1.00 93.31 105 ALA A C 1
ATOM 809 O O . ALA A 1 105 ? 12.136 22.289 2.094 1.00 93.31 105 ALA A O 1
ATOM 810 N N . MET A 1 106 ? 11.060 20.333 1.830 1.00 92.00 106 MET A N 1
ATOM 811 C CA . MET A 1 106 ? 11.075 20.288 0.368 1.00 92.00 106 MET A CA 1
ATOM 812 C C . MET A 1 106 ? 9.768 20.799 -0.257 1.00 92.00 106 MET A C 1
ATOM 814 O O . MET A 1 106 ? 9.641 20.797 -1.478 1.00 92.00 106 MET A O 1
ATOM 818 N N . GLY A 1 107 ? 8.807 21.261 0.548 1.00 91.19 107 GLY A N 1
ATOM 819 C CA . GLY A 1 107 ? 7.512 21.729 0.059 1.00 91.19 107 GLY A CA 1
ATOM 820 C C . GLY A 1 107 ? 6.511 20.608 -0.227 1.00 91.19 107 GLY A C 1
ATOM 821 O O . GLY A 1 107 ? 5.476 20.882 -0.827 1.00 91.19 107 GLY A O 1
ATOM 822 N N . GLN A 1 108 ? 6.805 19.370 0.178 1.00 88.19 108 GLN A N 1
ATOM 823 C CA . GLN A 1 108 ? 5.922 18.224 -0.036 1.00 88.19 108 GLN A CA 1
ATOM 824 C C . GLN A 1 108 ? 4.951 18.081 1.132 1.00 88.19 108 GLN A C 1
ATOM 826 O O . GLN A 1 108 ? 5.337 18.245 2.295 1.00 88.19 108 GLN A O 1
ATOM 831 N N . GLU A 1 109 ? 3.704 17.767 0.802 1.00 91.12 109 GLU A N 1
ATOM 832 C CA . GLU A 1 109 ? 2.680 17.416 1.777 1.00 91.12 109 GLU A CA 1
ATOM 833 C C . GLU A 1 109 ? 2.974 16.043 2.393 1.00 91.12 109 GLU A C 1
ATOM 835 O O . GLU A 1 109 ? 3.400 15.127 1.692 1.00 91.12 109 GLU A O 1
ATOM 840 N N . TYR A 1 110 ? 2.776 15.907 3.702 1.00 92.06 110 TYR A N 1
ATOM 841 C CA . TYR A 1 110 ? 2.854 14.637 4.417 1.00 92.06 110 TYR A CA 1
ATOM 842 C C . TYR A 1 110 ? 1.924 14.641 5.636 1.00 92.06 110 TYR A C 1
ATOM 844 O O . TYR A 1 110 ? 1.601 15.701 6.179 1.00 92.06 110 TYR A O 1
ATOM 852 N N . TYR A 1 111 ? 1.531 13.454 6.099 1.00 95.56 111 TYR A N 1
ATOM 853 C CA . TYR A 1 111 ? 0.650 13.281 7.254 1.00 95.56 111 TYR A CA 1
ATOM 854 C C . TYR A 1 111 ? 1.454 12.716 8.435 1.00 95.56 111 TYR A C 1
ATOM 856 O O . TYR A 1 111 ? 1.875 11.565 8.381 1.00 95.56 111 TYR A O 1
ATOM 864 N N . PRO A 1 112 ? 1.708 13.490 9.508 1.00 92.88 112 PRO A N 1
ATOM 865 C CA . PRO A 1 112 ? 2.604 13.067 10.592 1.00 92.88 112 PRO A CA 1
ATOM 866 C C . PRO A 1 112 ? 2.075 11.870 11.395 1.00 92.88 112 PRO A C 1
ATOM 868 O O . PRO A 1 112 ? 2.866 11.112 11.949 1.00 92.88 112 PRO A O 1
ATOM 871 N N . ASP A 1 113 ? 0.753 11.694 11.435 1.00 95.38 113 ASP A N 1
ATOM 872 C CA . ASP A 1 113 ? 0.080 10.597 12.137 1.00 95.38 113 ASP A CA 1
ATOM 873 C C . ASP A 1 113 ? -0.175 9.384 11.222 1.00 95.38 113 ASP A C 1
ATOM 875 O O . ASP A 1 113 ? -1.004 8.522 11.528 1.00 95.38 113 ASP A O 1
ATOM 879 N N . SER A 1 114 ? 0.519 9.311 10.080 1.00 96.75 114 SER A N 1
ATOM 880 C CA . SER A 1 114 ? 0.451 8.163 9.182 1.00 96.75 114 SER A CA 1
ATOM 881 C C . SER A 1 114 ? 0.954 6.889 9.862 1.00 96.75 114 SER A C 1
ATOM 883 O O . SER A 1 114 ? 1.948 6.902 10.593 1.00 96.75 114 SER A O 1
ATOM 885 N N . ILE A 1 115 ? 0.326 5.764 9.547 1.00 96.69 115 ILE A N 1
ATOM 886 C CA . ILE A 1 115 ? 0.759 4.426 9.942 1.00 96.69 1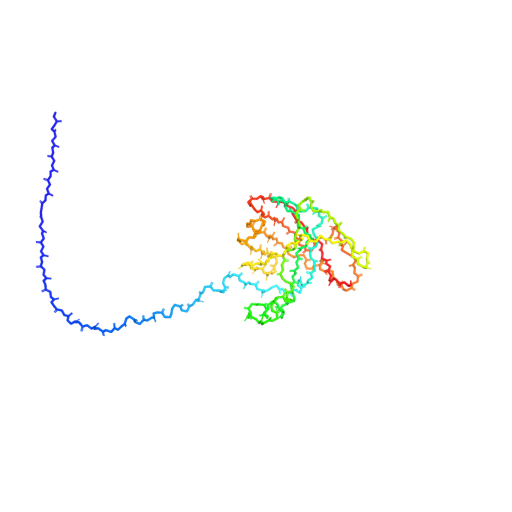15 ILE A CA 1
ATOM 887 C C . ILE A 1 115 ? 1.164 3.617 8.716 1.00 96.69 115 ILE A C 1
ATOM 889 O O . ILE A 1 115 ? 0.680 3.857 7.611 1.00 96.69 115 ILE A O 1
ATOM 893 N N . ARG A 1 116 ? 1.993 2.596 8.939 1.00 96.19 116 ARG A N 1
ATOM 894 C CA . ARG A 1 116 ? 2.324 1.579 7.938 1.00 96.19 116 ARG A CA 1
ATOM 895 C C . ARG A 1 116 ? 1.780 0.231 8.375 1.00 96.19 116 ARG A C 1
ATOM 897 O O . ARG A 1 116 ? 2.101 -0.248 9.461 1.00 96.19 116 ARG A O 1
ATOM 904 N N . VAL A 1 117 ? 0.972 -0.378 7.521 1.00 96.31 117 VAL A N 1
ATOM 905 C CA . VAL A 1 117 ? 0.396 -1.708 7.714 1.00 96.31 117 VAL A CA 1
ATOM 906 C C . VAL A 1 117 ? 1.133 -2.675 6.803 1.00 96.31 117 VAL A C 1
ATOM 908 O O . VAL A 1 117 ? 1.144 -2.482 5.592 1.00 96.31 117 VAL A O 1
ATOM 911 N N . ARG A 1 118 ? 1.763 -3.705 7.371 1.00 94.50 118 ARG A N 1
ATOM 912 C CA . ARG A 1 118 ? 2.430 -4.772 6.608 1.00 94.50 118 ARG A CA 1
ATOM 913 C C . ARG A 1 118 ? 1.475 -5.948 6.381 1.00 94.50 118 ARG A C 1
ATOM 915 O O . ARG A 1 118 ? 0.542 -6.104 7.167 1.00 94.50 118 ARG A O 1
ATOM 922 N N . PRO A 1 119 ? 1.669 -6.743 5.317 1.00 95.12 119 PRO A N 1
ATOM 923 C CA . PRO A 1 119 ? 0.810 -7.886 5.060 1.00 95.12 119 PRO A CA 1
ATOM 924 C C . PRO A 1 119 ? 1.192 -9.063 5.962 1.00 95.12 119 PRO A C 1
ATOM 926 O O . PRO A 1 119 ? 2.373 -9.352 6.130 1.00 95.12 119 PRO A O 1
ATOM 929 N N . ASP A 1 120 ? 0.182 -9.773 6.453 1.00 93.75 120 ASP A N 1
ATOM 930 C CA . ASP A 1 120 ? 0.298 -11.138 6.977 1.00 93.75 120 ASP A CA 1
ATOM 931 C C . ASP A 1 120 ? 0.239 -12.175 5.845 1.00 93.75 120 ASP A C 1
ATOM 933 O O . ASP A 1 120 ? 0.689 -13.307 6.001 1.00 93.75 120 ASP A O 1
ATOM 937 N N . ARG A 1 121 ? -0.346 -11.790 4.701 1.00 94.56 121 ARG A N 1
ATOM 938 C CA . ARG A 1 121 ? -0.401 -12.591 3.478 1.00 94.56 121 ARG A CA 1
ATOM 939 C C . ARG A 1 121 ? -0.321 -11.706 2.241 1.00 94.56 121 ARG A C 1
ATOM 941 O O . ARG A 1 121 ? -0.975 -10.664 2.165 1.00 94.56 121 ARG A O 1
ATOM 948 N N . LEU A 1 122 ? 0.464 -12.140 1.260 1.00 96.06 122 LEU A N 1
ATOM 949 C CA . LEU A 1 122 ? 0.658 -11.447 -0.008 1.00 96.06 122 LEU A CA 1
ATOM 950 C C . LEU A 1 122 ? 0.638 -12.437 -1.176 1.00 96.06 122 LEU A C 1
ATOM 952 O O . LEU A 1 122 ? 1.366 -13.426 -1.176 1.00 96.06 122 LEU A O 1
ATOM 956 N N . ILE A 1 123 ? -0.170 -12.153 -2.191 1.00 97.06 123 ILE A N 1
ATOM 957 C CA . ILE A 1 123 ? -0.197 -12.892 -3.452 1.00 97.06 123 ILE A CA 1
ATOM 958 C C . ILE A 1 123 ? 0.059 -11.924 -4.592 1.00 97.06 123 ILE A C 1
ATOM 960 O O . ILE A 1 123 ? -0.685 -10.959 -4.766 1.00 97.06 123 ILE A O 1
ATOM 964 N N . MET A 1 124 ? 1.070 -12.235 -5.393 1.00 96.31 124 MET A N 1
ATOM 965 C CA . MET A 1 124 ? 1.344 -11.612 -6.680 1.00 96.31 124 MET A CA 1
ATOM 966 C C . MET A 1 124 ? 1.536 -12.701 -7.724 1.00 96.31 124 MET A C 1
ATOM 968 O O . MET A 1 124 ? 2.572 -13.360 -7.795 1.00 96.31 124 MET A O 1
ATOM 972 N N . GLU A 1 125 ? 0.512 -12.872 -8.542 1.00 96.31 125 GLU A N 1
ATOM 973 C CA . GLU A 1 125 ? 0.486 -13.761 -9.695 1.00 96.31 125 GLU A CA 1
ATOM 974 C C . GLU A 1 125 ? 0.010 -12.950 -10.906 1.00 96.31 125 GLU A C 1
ATOM 976 O O . GLU A 1 125 ? -0.640 -11.906 -10.766 1.00 96.31 125 GLU A O 1
ATOM 981 N N . ASP A 1 126 ? 0.269 -13.446 -12.113 1.00 94.94 126 ASP A N 1
ATOM 982 C CA . ASP A 1 126 ? -0.314 -12.846 -13.311 1.00 94.94 126 ASP A CA 1
ATOM 983 C C . ASP A 1 126 ? -1.851 -12.867 -13.214 1.00 94.94 126 ASP A C 1
ATOM 985 O O . ASP A 1 126 ? -2.487 -13.922 -13.159 1.00 94.94 126 ASP A O 1
ATOM 989 N N . GLY A 1 127 ? -2.462 -11.681 -13.171 1.00 93.62 127 GLY A N 1
ATOM 990 C CA . GLY A 1 127 ? -3.913 -11.523 -13.058 1.00 93.62 127 GLY A CA 1
ATOM 991 C C . GLY A 1 127 ? -4.493 -11.725 -11.652 1.00 93.62 127 GLY A C 1
ATOM 992 O O . GLY A 1 127 ? -5.723 -11.760 -11.525 1.00 93.62 127 GLY A O 1
ATOM 993 N N . ARG A 1 128 ? -3.665 -11.826 -10.602 1.00 97.19 128 ARG A N 1
ATOM 994 C CA . ARG A 1 128 ? -4.127 -11.848 -9.207 1.00 97.19 128 ARG A CA 1
ATOM 995 C C . ARG A 1 128 ? -3.169 -11.119 -8.271 1.00 97.19 128 ARG A C 1
ATOM 997 O O . ARG A 1 128 ? -2.012 -11.488 -8.111 1.00 97.19 128 ARG A O 1
ATOM 1004 N N . PHE A 1 129 ? -3.726 -10.140 -7.576 1.00 98.19 129 PHE A N 1
ATOM 1005 C CA . PHE A 1 129 ? -3.105 -9.450 -6.461 1.00 98.19 129 PHE A CA 1
ATOM 1006 C C . PHE A 1 129 ? -3.957 -9.628 -5.202 1.00 98.19 129 PHE A C 1
ATOM 1008 O O . PHE A 1 129 ? -5.183 -9.489 -5.259 1.00 98.19 129 PHE A O 1
ATOM 1015 N N . GLU A 1 130 ? -3.318 -9.911 -4.070 1.00 98.31 130 GLU A N 1
ATOM 1016 C CA . GLU A 1 130 ? -3.952 -9.936 -2.752 1.00 98.31 130 GLU A CA 1
ATOM 1017 C C . GLU A 1 130 ? -2.953 -9.457 -1.696 1.00 98.31 130 GLU A C 1
ATOM 1019 O O . GLU A 1 130 ? -1.913 -10.075 -1.513 1.00 98.31 130 GLU A O 1
ATOM 1024 N N . PHE A 1 131 ? -3.282 -8.384 -0.990 1.00 98.25 131 PHE A N 1
ATOM 1025 C CA . PHE A 1 131 ? -2.606 -7.924 0.217 1.00 98.25 131 PHE A CA 1
ATOM 1026 C C . PHE A 1 131 ? -3.577 -8.105 1.374 1.00 98.25 131 PHE A C 1
ATOM 1028 O O . PHE A 1 131 ? -4.680 -7.555 1.332 1.00 98.25 131 PHE A O 1
ATOM 1035 N N . TYR A 1 132 ? -3.181 -8.844 2.403 1.00 97.94 132 TYR A N 1
ATOM 1036 C CA . TYR A 1 132 ? -4.006 -9.072 3.579 1.00 97.94 132 TYR A CA 1
ATOM 1037 C C . TYR A 1 132 ? -3.226 -8.806 4.863 1.00 97.94 132 TYR A C 1
ATOM 1039 O O . TYR A 1 132 ? -2.116 -9.304 5.019 1.00 97.94 132 TYR A O 1
ATOM 1047 N N . ALA A 1 133 ? -3.839 -8.069 5.785 1.00 97.00 133 ALA A N 1
ATOM 1048 C CA . ALA A 1 133 ? -3.394 -7.879 7.159 1.00 97.00 133 ALA A CA 1
ATOM 1049 C C . ALA A 1 133 ? -4.590 -8.086 8.102 1.00 97.00 133 ALA A C 1
ATOM 1051 O O . ALA A 1 133 ? -5.636 -7.457 7.937 1.00 97.00 133 ALA A O 1
ATOM 1052 N N . ALA A 1 134 ? -4.472 -8.973 9.080 1.00 95.38 134 ALA A N 1
ATOM 1053 C CA . ALA A 1 134 ? -5.531 -9.322 10.016 1.00 95.38 134 ALA A CA 1
ATOM 1054 C C . ALA A 1 134 ? -5.676 -8.282 11.134 1.00 95.38 134 ALA A C 1
ATOM 1056 O O . ALA A 1 134 ? -6.797 -7.913 11.490 1.00 95.38 134 ALA A O 1
ATOM 1057 N N . GLU A 1 135 ? -4.553 -7.795 11.667 1.00 91.38 135 GLU A N 1
ATOM 1058 C CA . GLU A 1 135 ? -4.515 -6.945 12.857 1.00 91.38 135 GLU A CA 1
ATOM 1059 C C . GLU A 1 135 ? -3.737 -5.652 12.592 1.00 91.38 135 GLU A C 1
ATOM 1061 O O . GLU A 1 135 ? -2.510 -5.609 12.616 1.00 91.38 135 GLU A O 1
ATOM 1066 N N . SER A 1 136 ? -4.468 -4.561 12.364 1.00 94.50 136 SER A N 1
ATOM 1067 C CA . SER A 1 136 ? -3.896 -3.219 12.235 1.00 94.50 136 SER A CA 1
ATOM 1068 C C . SER A 1 136 ? -4.749 -2.185 12.980 1.00 94.50 136 SER A C 1
ATOM 1070 O O . SER A 1 136 ? -5.908 -2.467 13.304 1.00 94.50 136 SER A O 1
ATOM 1072 N N . PRO A 1 137 ? -4.248 -0.957 13.212 1.00 96.31 137 PRO A N 1
ATOM 1073 C CA . PRO A 1 137 ? -5.077 0.141 13.717 1.00 96.31 137 PRO A CA 1
ATOM 1074 C C . PRO A 1 137 ? -6.300 0.465 12.835 1.00 96.31 137 PRO A C 1
ATOM 1076 O O . PRO A 1 137 ? -7.264 1.057 13.318 1.00 96.31 137 PRO A O 1
ATOM 1079 N N . MET A 1 138 ? -6.295 0.045 11.563 1.00 97.00 138 MET A N 1
ATOM 1080 C CA . MET A 1 138 ? -7.421 0.171 10.628 1.00 97.00 138 MET A CA 1
ATOM 1081 C C . MET A 1 138 ? -8.436 -0.980 10.753 1.00 97.00 138 MET A C 1
ATOM 1083 O O . MET A 1 138 ? -9.457 -0.979 10.064 1.00 97.00 138 MET A O 1
ATOM 1087 N N . GLY A 1 139 ? -8.182 -1.964 11.623 1.00 96.88 139 GLY A N 1
ATOM 1088 C CA . GLY A 1 139 ? -8.829 -3.277 11.616 1.00 96.88 139 GLY A CA 1
ATOM 1089 C C . GLY A 1 139 ? -8.167 -4.228 10.613 1.00 96.88 139 GLY A C 1
ATOM 1090 O O . GLY A 1 139 ? -7.025 -4.010 10.206 1.00 96.88 139 GLY A O 1
ATOM 1091 N N . SER A 1 140 ? -8.877 -5.279 10.201 1.00 97.31 140 SER A N 1
ATOM 1092 C CA . SER A 1 140 ? -8.410 -6.130 9.103 1.00 97.31 140 SER A CA 1
ATOM 1093 C C . SER A 1 140 ? -8.406 -5.345 7.792 1.00 97.31 140 SER A C 1
ATOM 1095 O O . SER A 1 140 ? -9.371 -4.634 7.503 1.00 97.31 140 SER A O 1
ATOM 1097 N N . VAL A 1 141 ? -7.363 -5.514 6.990 1.00 98.38 141 VAL A N 1
ATOM 1098 C CA . VAL A 1 141 ? -7.181 -4.876 5.688 1.00 98.38 141 VAL A CA 1
ATOM 1099 C C . VAL A 1 141 ? -7.017 -5.959 4.631 1.00 98.38 141 VAL A C 1
ATOM 1101 O O . VAL A 1 141 ? -6.150 -6.818 4.740 1.00 98.38 141 VAL A O 1
ATOM 1104 N N . LEU A 1 142 ? -7.840 -5.908 3.591 1.00 98.25 142 LEU A N 1
ATOM 1105 C CA . LEU A 1 142 ? -7.706 -6.698 2.375 1.00 98.25 142 LEU A CA 1
ATOM 1106 C C . LEU A 1 142 ? -7.722 -5.738 1.192 1.00 98.25 142 LEU A C 1
ATOM 1108 O O . LEU A 1 142 ? -8.695 -5.012 1.017 1.00 98.25 142 LEU A O 1
ATOM 1112 N N . VAL A 1 143 ? -6.700 -5.773 0.349 1.00 98.50 143 VAL A N 1
ATOM 1113 C CA . VAL A 1 143 ? -6.734 -5.178 -0.991 1.00 98.50 143 VAL A CA 1
ATOM 1114 C C . VAL A 1 143 ? -6.546 -6.314 -1.978 1.00 98.50 143 VAL A C 1
ATOM 1116 O O . VAL A 1 143 ? -5.605 -7.090 -1.864 1.00 98.50 143 VAL A O 1
ATOM 1119 N N . SER A 1 144 ? -7.457 -6.453 -2.933 1.00 98.31 144 SER A N 1
ATOM 1120 C CA . SER A 1 144 ? -7.402 -7.542 -3.910 1.00 98.31 144 SER A CA 1
ATOM 1121 C C . SER A 1 144 ? -7.800 -7.048 -5.287 1.00 98.31 144 SER A C 1
ATOM 1123 O O . SER A 1 144 ? -8.638 -6.154 -5.411 1.00 98.31 144 SER A O 1
ATOM 1125 N N . GLY A 1 145 ? -7.205 -7.616 -6.329 1.00 98.00 145 GLY A N 1
ATOM 1126 C CA . GLY A 1 145 ? -7.429 -7.136 -7.684 1.00 98.00 145 GLY A CA 1
ATOM 1127 C C . GLY A 1 145 ? -6.503 -7.758 -8.711 1.00 98.00 145 GLY A C 1
ATOM 1128 O O . GLY A 1 145 ? -6.049 -8.891 -8.558 1.00 98.00 145 GLY A O 1
ATOM 1129 N N . GLN A 1 146 ? -6.249 -7.002 -9.772 1.00 98.12 146 GLN A N 1
ATOM 1130 C CA . GLN A 1 146 ? -5.373 -7.389 -10.870 1.00 98.12 146 GLN A CA 1
ATOM 1131 C C . GLN A 1 146 ? -4.422 -6.249 -11.206 1.00 98.12 146 GLN A C 1
ATOM 1133 O O . GLN A 1 146 ? -4.870 -5.120 -11.435 1.00 98.12 146 GLN A O 1
ATOM 1138 N N . ILE A 1 147 ? -3.132 -6.569 -11.278 1.00 97.25 147 ILE A N 1
ATOM 1139 C CA . ILE A 1 147 ? -2.119 -5.655 -11.797 1.00 97.25 147 ILE A CA 1
ATOM 1140 C C . ILE A 1 147 ? -2.261 -5.587 -13.324 1.00 97.25 147 ILE A C 1
ATOM 1142 O O . ILE A 1 147 ? -2.298 -6.621 -13.990 1.00 97.25 147 ILE A O 1
ATOM 1146 N N . GLN A 1 148 ? -2.372 -4.373 -13.858 1.00 95.62 148 GLN A N 1
ATOM 1147 C CA . GLN A 1 148 ? -2.404 -4.073 -15.288 1.00 95.62 148 GLN A CA 1
ATOM 1148 C C . GLN A 1 148 ? -0.967 -3.798 -15.733 1.00 95.62 148 GLN A C 1
ATOM 1150 O O . GLN A 1 148 ? -0.461 -2.686 -15.582 1.00 95.62 148 GLN A O 1
ATOM 1155 N N . ALA A 1 149 ? -0.284 -4.837 -16.212 1.00 92.81 149 ALA A N 1
ATOM 1156 C CA . ALA A 1 149 ? 1.140 -4.788 -16.540 1.00 92.81 149 ALA A CA 1
ATOM 1157 C C . ALA A 1 149 ? 1.484 -3.681 -17.551 1.00 92.81 149 ALA A C 1
ATOM 1159 O O . ALA A 1 149 ? 2.539 -3.060 -17.467 1.00 92.81 149 ALA A O 1
ATOM 1160 N N . GLU A 1 150 ? 0.578 -3.407 -18.487 1.00 90.75 150 GLU A N 1
ATOM 1161 C CA . GLU A 1 150 ? 0.697 -2.355 -19.493 1.00 90.75 150 GLU A CA 1
ATOM 1162 C C . GLU A 1 150 ? 0.658 -0.927 -18.925 1.00 90.75 150 GLU A C 1
ATOM 1164 O O . GLU A 1 150 ? 1.102 -0.005 -19.606 1.00 90.75 150 GLU A O 1
ATOM 1169 N N . HIS A 1 151 ? 0.157 -0.738 -17.700 1.00 91.62 151 HIS A N 1
ATOM 1170 C CA . HIS A 1 151 ? 0.050 0.566 -17.033 1.00 91.62 151 HIS A CA 1
ATOM 1171 C C . HIS A 1 151 ? 1.085 0.754 -15.914 1.00 91.62 151 HIS A C 1
ATOM 1173 O O . HIS A 1 151 ? 1.079 1.775 -15.220 1.00 91.62 151 HIS A O 1
ATOM 1179 N N . LEU A 1 152 ? 1.988 -0.214 -15.725 1.00 90.19 152 LEU A N 1
ATOM 1180 C CA . LEU A 1 152 ? 3.143 -0.037 -14.854 1.00 90.19 152 LEU A CA 1
ATOM 1181 C C . LEU A 1 152 ? 4.073 1.005 -15.485 1.00 90.19 152 LEU A C 1
ATOM 1183 O O . LEU A 1 152 ? 4.750 0.752 -16.482 1.00 90.19 152 LEU A O 1
ATOM 1187 N N . GLN A 1 153 ? 4.060 2.211 -14.918 1.00 80.19 153 GLN A N 1
ATOM 1188 C CA . GLN A 1 153 ? 4.891 3.319 -15.385 1.00 80.19 153 GLN A CA 1
ATOM 1189 C C . GLN A 1 153 ? 6.388 3.007 -15.220 1.00 80.19 153 GLN A C 1
ATOM 1191 O O . GLN A 1 153 ? 6.798 2.454 -14.201 1.00 80.19 153 GLN A O 1
ATOM 1196 N N . GLY A 1 154 ? 7.190 3.397 -16.218 1.00 65.81 154 GLY A N 1
ATOM 1197 C CA . GLY A 1 154 ? 8.657 3.425 -16.140 1.00 65.81 154 GLY A CA 1
ATOM 1198 C C . GLY A 1 154 ? 9.198 4.741 -15.559 1.00 65.81 154 GLY A C 1
ATOM 1199 O O . GLY A 1 154 ? 8.438 5.569 -15.064 1.00 65.81 154 GLY A O 1
ATOM 1200 N N . ASP A 1 155 ? 10.511 4.966 -15.671 1.00 57.38 155 ASP A N 1
ATOM 1201 C CA . ASP A 1 155 ? 11.281 6.048 -15.014 1.00 57.38 155 ASP A CA 1
ATOM 1202 C C . ASP A 1 155 ? 10.947 7.510 -15.432 1.00 57.38 155 ASP A C 1
ATOM 1204 O O . ASP A 1 155 ? 11.806 8.389 -15.337 1.00 57.38 155 ASP A O 1
ATOM 1208 N N . SER A 1 156 ? 9.779 7.822 -16.010 1.00 51.00 156 SER A N 1
ATOM 1209 C CA . SER A 1 156 ? 9.582 9.158 -16.607 1.00 51.00 156 SER A CA 1
ATOM 1210 C C . SER A 1 156 ? 8.170 9.733 -16.661 1.00 51.00 156 SER A C 1
ATOM 1212 O O . SER A 1 156 ? 7.958 10.703 -17.389 1.00 51.00 156 SER A O 1
ATOM 1214 N N . MET A 1 157 ? 7.194 9.201 -15.923 1.00 62.47 157 MET A N 1
ATOM 1215 C CA . MET A 1 157 ? 5.825 9.730 -15.992 1.00 62.47 157 MET A CA 1
ATOM 1216 C C . MET A 1 157 ? 5.232 10.024 -14.615 1.00 62.47 157 MET A C 1
ATOM 1218 O O . MET A 1 157 ? 5.426 9.274 -13.658 1.00 62.47 157 MET A O 1
ATOM 1222 N N . GLU A 1 158 ? 4.514 11.148 -14.533 1.00 69.62 158 GLU A N 1
ATOM 1223 C CA . GLU A 1 158 ? 3.601 11.429 -13.425 1.00 69.62 158 GLU A CA 1
ATOM 1224 C C . GLU A 1 158 ? 2.530 10.319 -13.345 1.00 69.62 158 GLU A C 1
ATOM 1226 O O . GLU A 1 158 ? 2.187 9.732 -14.378 1.00 69.62 158 GLU A O 1
ATOM 1231 N N . PRO A 1 159 ? 1.989 10.019 -12.150 1.00 71.38 159 PRO A N 1
ATOM 1232 C CA . PRO A 1 159 ? 0.912 9.044 -12.000 1.00 71.38 159 PRO A CA 1
ATOM 1233 C C . PRO A 1 159 ? -0.294 9.421 -12.878 1.00 71.38 159 PRO A C 1
ATOM 1235 O O . PRO A 1 159 ? -0.761 10.559 -12.837 1.00 71.38 159 PRO A O 1
ATOM 1238 N N . GLN A 1 160 ? -0.818 8.473 -13.660 1.00 72.94 160 GLN A N 1
ATOM 1239 C CA . GLN A 1 160 ? -1.955 8.706 -14.559 1.00 72.94 160 GL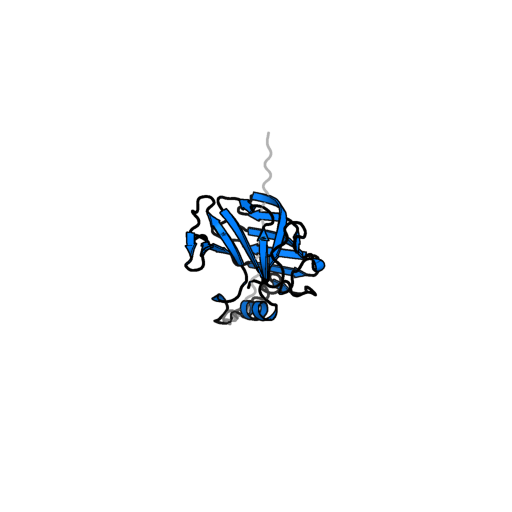N A CA 1
ATOM 1240 C C . GLN A 1 160 ? -3.232 8.058 -14.016 1.00 72.94 160 GLN A C 1
ATOM 1242 O O . GLN A 1 160 ? -3.334 6.836 -13.939 1.00 72.94 160 GLN A O 1
ATOM 1247 N N . ALA A 1 161 ? -4.227 8.879 -13.664 1.00 74.88 161 ALA A N 1
ATOM 1248 C CA . ALA A 1 161 ? -5.477 8.405 -13.057 1.00 74.88 161 ALA A CA 1
ATOM 1249 C C . ALA A 1 161 ? -6.345 7.568 -14.008 1.00 74.88 161 ALA A C 1
ATOM 1251 O O . ALA A 1 161 ? -7.010 6.633 -13.562 1.00 74.88 161 ALA A O 1
ATOM 1252 N N . ASP A 1 162 ? -6.312 7.885 -15.304 1.00 82.56 162 ASP A N 1
ATOM 1253 C CA . ASP A 1 162 ? -7.141 7.243 -16.331 1.00 82.56 162 ASP A CA 1
ATOM 1254 C C . ASP A 1 162 ? -6.603 5.861 -16.763 1.00 82.56 162 ASP A C 1
ATOM 1256 O O . ASP A 1 162 ? -7.308 5.100 -17.427 1.00 82.56 162 ASP A O 1
ATOM 1260 N N . GLU A 1 163 ? -5.380 5.515 -16.345 1.00 87.88 163 GLU A N 1
ATOM 1261 C CA . GLU A 1 163 ? -4.679 4.264 -16.659 1.00 87.88 163 GLU A CA 1
ATOM 1262 C C . GLU A 1 163 ? -4.221 3.573 -15.358 1.00 87.88 163 GLU A C 1
ATOM 1264 O O . GLU A 1 163 ? -3.030 3.544 -15.039 1.00 87.88 163 GLU A O 1
ATOM 1269 N N . PRO A 1 164 ? -5.152 3.046 -14.539 1.00 93.62 164 PRO A N 1
ATOM 1270 C CA . PRO A 1 164 ? -4.792 2.437 -13.267 1.00 93.62 164 PRO A CA 1
ATOM 1271 C C . PRO A 1 164 ? -4.010 1.136 -13.472 1.00 93.62 164 PRO A C 1
ATOM 1273 O O . PRO A 1 164 ? -4.380 0.273 -14.274 1.00 93.62 164 PRO A O 1
ATOM 1276 N N . ALA A 1 165 ? -2.953 0.977 -12.684 1.00 95.56 165 ALA A N 1
ATOM 1277 C CA . ALA A 1 165 ? -2.074 -0.184 -12.693 1.00 95.56 165 ALA A CA 1
ATOM 1278 C C . ALA A 1 165 ? -2.534 -1.298 -11.753 1.00 95.56 165 ALA A C 1
ATOM 1280 O O . ALA A 1 165 ? -2.096 -2.432 -11.892 1.00 95.56 165 ALA A O 1
ATOM 1281 N N . LEU A 1 166 ? -3.431 -1.009 -10.812 1.00 97.81 166 LEU A N 1
ATOM 1282 C CA . LEU A 1 166 ? -4.097 -2.014 -9.989 1.00 97.81 166 LEU A CA 1
ATOM 1283 C C . LEU A 1 166 ? -5.587 -1.696 -9.947 1.00 97.81 166 LEU A C 1
ATOM 1285 O O . LEU A 1 166 ? -5.970 -0.583 -9.599 1.00 97.81 166 LEU A O 1
ATOM 1289 N N . ILE A 1 167 ? -6.427 -2.674 -10.288 1.00 97.88 167 ILE A N 1
ATOM 1290 C CA . ILE A 1 167 ? -7.890 -2.538 -10.280 1.00 97.88 167 ILE A CA 1
ATOM 1291 C C . ILE A 1 167 ? -8.497 -3.674 -9.462 1.00 97.88 167 ILE A C 1
ATOM 1293 O O . ILE A 1 167 ? -8.177 -4.844 -9.682 1.00 97.88 167 ILE A O 1
ATOM 1297 N N . GLY A 1 168 ? -9.411 -3.351 -8.547 1.00 97.56 168 GLY A N 1
ATOM 1298 C CA . GLY A 1 168 ? -10.127 -4.354 -7.770 1.00 97.56 168 GLY A CA 1
ATOM 1299 C C . GLY A 1 168 ? -11.021 -3.788 -6.668 1.00 97.56 168 GLY A C 1
ATOM 1300 O O . GLY A 1 168 ? -11.919 -2.974 -6.912 1.00 97.56 168 GLY A O 1
ATOM 1301 N N . GLY A 1 169 ? -10.832 -4.286 -5.451 1.00 97.94 169 GLY A N 1
ATOM 1302 C CA . GLY A 1 169 ? -11.616 -3.913 -4.279 1.00 97.94 169 GLY A CA 1
ATOM 1303 C C . GLY A 1 169 ? -10.796 -3.951 -2.997 1.00 97.94 169 GLY A C 1
ATOM 1304 O O . GLY A 1 169 ? -9.711 -4.535 -2.951 1.00 97.94 169 GLY A O 1
ATOM 1305 N N . ALA A 1 170 ? -11.350 -3.343 -1.953 1.00 98.25 170 ALA A N 1
ATOM 1306 C CA . ALA A 1 170 ? -10.761 -3.354 -0.626 1.00 98.25 170 ALA A CA 1
ATOM 1307 C C . ALA A 1 170 ? -11.798 -3.698 0.451 1.00 98.25 170 ALA A C 1
ATOM 1309 O O . ALA A 1 170 ? -12.992 -3.441 0.291 1.00 98.25 170 ALA A O 1
ATOM 1310 N N . GLU A 1 171 ? -11.340 -4.273 1.553 1.00 98.25 171 GLU A N 1
ATOM 1311 C CA . GLU A 1 171 ? -12.090 -4.404 2.798 1.00 98.25 171 GLU A CA 1
ATOM 1312 C C . GLU A 1 171 ? -11.220 -3.867 3.936 1.00 98.25 171 GLU A C 1
ATOM 1314 O O . GLU A 1 171 ? -10.114 -4.358 4.141 1.00 98.25 171 GLU A O 1
ATOM 1319 N N . ILE A 1 172 ? -11.688 -2.840 4.647 1.00 97.94 172 ILE A N 1
ATOM 1320 C CA . ILE A 1 172 ? -10.937 -2.174 5.722 1.00 97.94 172 ILE A CA 1
ATOM 1321 C C . ILE A 1 172 ? -11.838 -2.102 6.949 1.00 97.94 172 ILE A C 1
ATOM 1323 O O . ILE A 1 172 ? -12.924 -1.527 6.893 1.00 97.94 172 ILE A O 1
ATOM 1327 N N . GLY A 1 173 ? -11.430 -2.729 8.051 1.00 96.25 173 GLY A N 1
ATOM 1328 C CA . GLY A 1 173 ? -12.230 -2.769 9.279 1.00 96.25 173 GLY A CA 1
ATOM 1329 C C . GLY A 1 173 ? -13.623 -3.390 9.088 1.00 96.25 173 GLY A C 1
ATOM 1330 O O . GLY A 1 173 ? -14.556 -3.044 9.809 1.00 96.25 173 GLY A O 1
ATOM 1331 N N . GLY A 1 174 ? -13.785 -4.273 8.095 1.00 94.19 174 GLY A N 1
ATOM 1332 C CA . GLY A 1 174 ? -15.065 -4.881 7.710 1.00 94.19 174 GLY A CA 1
ATOM 1333 C C . GLY A 1 174 ? -15.923 -4.047 6.746 1.00 94.19 174 GLY A C 1
ATOM 1334 O O . GLY A 1 174 ? -16.975 -4.515 6.302 1.00 94.19 174 GLY A O 1
ATOM 1335 N N . GLU A 1 175 ? -15.497 -2.835 6.379 1.00 97.81 175 GLU A N 1
ATOM 1336 C CA . GLU A 1 175 ? -16.149 -2.018 5.355 1.00 97.81 175 GLU A CA 1
ATOM 1337 C C . GLU A 1 175 ? -15.645 -2.396 3.959 1.00 97.81 175 GLU A C 1
ATOM 1339 O O . GLU A 1 175 ? -14.447 -2.358 3.690 1.00 97.81 175 GLU A O 1
ATOM 1344 N N . ARG A 1 176 ? -16.565 -2.752 3.053 1.00 97.75 176 ARG A N 1
ATOM 1345 C CA . ARG A 1 176 ? -16.238 -3.175 1.683 1.00 97.75 176 ARG A CA 1
ATOM 1346 C C . ARG A 1 176 ? -16.313 -2.022 0.694 1.00 97.75 176 ARG A C 1
ATOM 1348 O O . ARG A 1 176 ? -17.389 -1.476 0.452 1.00 97.75 176 ARG A O 1
ATOM 1355 N N . LEU A 1 177 ? -15.199 -1.774 0.022 1.00 97.38 177 LEU A N 1
ATOM 1356 C CA . LEU A 1 177 ? -15.012 -0.755 -1.001 1.00 97.38 177 LEU A CA 1
ATOM 1357 C C . LEU A 1 177 ? -14.886 -1.439 -2.368 1.00 97.38 177 LEU A C 1
ATOM 1359 O O . LEU A 1 177 ? -14.126 -2.392 -2.552 1.00 97.38 177 LEU A O 1
ATOM 1363 N N . ARG A 1 178 ? -15.675 -0.978 -3.341 1.00 95.62 178 ARG A N 1
ATOM 1364 C CA . ARG A 1 178 ? -15.728 -1.538 -4.701 1.00 95.62 178 ARG A CA 1
ATOM 1365 C C . ARG A 1 178 ? -15.141 -0.555 -5.698 1.00 95.62 178 ARG A C 1
ATOM 1367 O O . ARG A 1 178 ? -15.216 0.646 -5.470 1.00 95.62 178 ARG A O 1
ATOM 1374 N N . ASN A 1 179 ? -14.671 -1.073 -6.833 1.00 95.06 179 ASN A N 1
ATOM 1375 C CA . ASN A 1 179 ? -14.082 -0.276 -7.912 1.00 95.06 179 ASN A CA 1
ATOM 1376 C C . ASN A 1 179 ? -12.877 0.542 -7.424 1.00 95.06 179 ASN A C 1
ATOM 1378 O O . ASN A 1 179 ? -12.692 1.692 -7.816 1.00 95.06 179 ASN A O 1
ATOM 1382 N N . VAL A 1 180 ? -12.083 -0.056 -6.535 1.00 97.44 180 VAL A N 1
ATOM 1383 C CA . VAL A 1 180 ? -10.840 0.543 -6.060 1.00 97.44 180 VAL A CA 1
ATOM 1384 C C . VAL A 1 180 ? -9.820 0.434 -7.183 1.00 97.44 180 VAL A C 1
ATOM 1386 O O . VAL A 1 180 ? -9.707 -0.610 -7.829 1.00 97.44 180 VAL A O 1
ATOM 1389 N N . SER A 1 181 ? -9.093 1.515 -7.424 1.00 97.25 181 SER A N 1
ATOM 1390 C CA . SER A 1 181 ? -8.034 1.556 -8.422 1.00 97.25 181 SER A CA 1
ATOM 1391 C C . SER A 1 181 ? -6.855 2.369 -7.914 1.00 97.25 181 SER A C 1
ATOM 1393 O O . SER A 1 181 ? -7.037 3.276 -7.100 1.00 97.25 181 SER A O 1
ATOM 1395 N N . PHE A 1 182 ? -5.658 2.010 -8.369 1.00 97.38 182 PHE A N 1
ATOM 1396 C CA . PHE A 1 182 ? -4.422 2.693 -8.017 1.00 97.38 182 PHE A CA 1
ATOM 1397 C C . PHE A 1 182 ? -3.603 3.008 -9.269 1.00 97.38 182 PHE A C 1
ATOM 1399 O O . PHE A 1 182 ? -3.461 2.166 -10.161 1.00 97.38 182 PHE A O 1
ATOM 1406 N N . MET A 1 183 ? -3.034 4.206 -9.301 1.00 95.12 183 MET A N 1
ATOM 1407 C CA . MET A 1 183 ? -2.025 4.652 -10.257 1.00 95.12 183 MET A CA 1
ATOM 1408 C C . MET A 1 183 ? -0.651 4.148 -9.823 1.00 95.12 183 MET A C 1
ATOM 1410 O O . MET A 1 183 ? -0.379 4.105 -8.626 1.00 95.12 183 MET A O 1
ATOM 1414 N N . HIS A 1 184 ? 0.224 3.828 -10.775 1.00 94.06 184 HIS A N 1
ATOM 1415 C CA . HIS A 1 184 ? 1.599 3.420 -10.485 1.00 94.06 184 HIS A CA 1
ATOM 1416 C C . HIS A 1 184 ? 2.592 4.574 -10.633 1.00 94.06 184 HIS A C 1
ATOM 1418 O O . HIS A 1 184 ? 2.485 5.372 -11.567 1.00 94.06 184 HIS A O 1
ATOM 1424 N N . TRP A 1 185 ? 3.585 4.623 -9.747 1.00 89.12 185 TRP A N 1
ATOM 1425 C CA . TRP A 1 185 ? 4.697 5.568 -9.785 1.00 89.12 185 TRP A CA 1
ATOM 1426 C C . TRP A 1 185 ? 5.964 4.942 -9.195 1.00 89.12 185 TRP A C 1
ATOM 1428 O O . TRP A 1 185 ? 5.903 4.309 -8.147 1.00 89.12 185 TRP A O 1
ATOM 1438 N N . LEU A 1 186 ? 7.126 5.138 -9.825 1.00 84.31 186 LEU A N 1
ATOM 1439 C CA . LEU A 1 186 ? 8.393 4.554 -9.350 1.00 84.31 186 LEU A CA 1
ATOM 1440 C C . LEU A 1 186 ? 9.129 5.393 -8.294 1.00 84.31 186 LEU A C 1
ATOM 1442 O O . LEU A 1 186 ? 10.080 4.901 -7.691 1.00 84.31 186 LEU A O 1
ATOM 1446 N N . GLY A 1 187 ? 8.683 6.624 -8.027 1.00 69.62 187 GLY A N 1
ATOM 1447 C CA . GLY A 1 187 ? 9.374 7.532 -7.113 1.00 69.62 187 GLY A CA 1
ATOM 1448 C C . GLY A 1 187 ? 10.625 8.150 -7.744 1.00 69.62 187 GLY A C 1
ATOM 1449 O O . GLY A 1 187 ? 11.521 7.448 -8.211 1.00 69.62 187 GLY A O 1
ATOM 1450 N N . HIS A 1 188 ? 10.705 9.4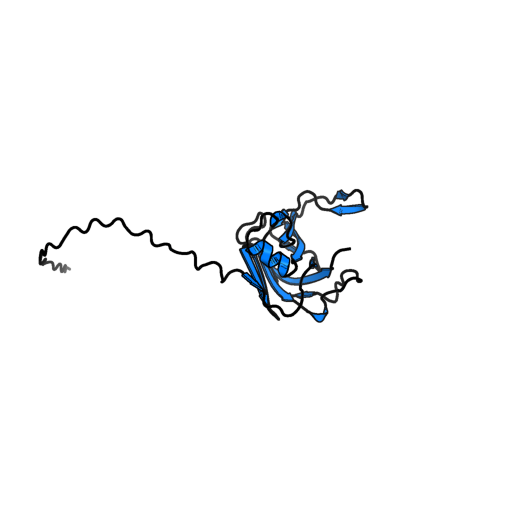79 -7.749 1.00 54.94 188 HIS A N 1
ATOM 1451 C CA . HIS A 1 188 ? 11.904 10.232 -8.133 1.00 54.94 188 HIS A CA 1
ATOM 1452 C C . HIS A 1 188 ? 12.202 11.315 -7.103 1.00 54.94 188 HIS A C 1
ATOM 1454 O O . HIS A 1 188 ? 11.230 11.939 -6.617 1.00 54.94 188 HIS A O 1
#

Foldseek 3Di:
DDDDDDDDDDDDDDDDDDDDPPDPPDPPPPVCPPQPQFEADAAPAFLAFWWAWLDFDDDQQKTWGTAGDFGPVLVVCLVVVPPCVVVTGGWTKMAGPPFDWDADPVRDTDGPRIDTHHAPGWHDYQFKTWGWDCDDPQHTKIDIFHAPRVQADDDDDDFDSVRFRTFFWMATNNDTGGGITTTGDHDD

Organism: NCBI:txid1133559

Secondary structure (DSSP, 8-state):
----------------------PPP---------STTSEEE--SS---EEEEESS-EEETTEEEEEEEE--HHHHHHHHTT-TTGGGS--EEEEEETTPPPEE-TTS-EE-TT-EEE--SEEEEETTEEEEEESSSTTSSEEEEEEE-GGG---TT----TTS-SEEEEEEETTEEEEEEEEEEE---

pLDDT: mean 83.66, std 18.52, range [41.91, 98.5]

Radius of gyration: 26.54 Å; chains: 1; bounding box: 68×80×53 Å